Protein AF-A0A4Y7T2D8-F1 (afdb_monomer_lite)

Foldseek 3Di:
DDDPPPDDPVVLLDLVLLLVLLQLLVVLLVLLCVLCVVVLVVDDVVVSVVVVVVNVVSCCLSVLVLLNCVNPVDDLVVNLVVLVVLLCVLVVLLCVLCCPVVVVPDVPVCVVCVSSVSNSVSSVSNSVSSVSSSVSSVVVQVVCVVPDDPPPGDQSDDDDPPDDSVVRSVCSNVNDVVVVPPPD

Organism: Coprinellus micaceus (NCBI:txid71717)

Structure (mmCIF, N/CA/C/O backbone):
data_AF-A0A4Y7T2D8-F1
#
_entry.id   AF-A0A4Y7T2D8-F1
#
loop_
_atom_site.group_PDB
_atom_site.id
_atom_site.type_symbol
_atom_site.label_atom_id
_atom_site.label_alt_id
_atom_site.label_comp_id
_atom_site.label_asym_id
_atom_site.label_entity_id
_atom_site.label_seq_id
_atom_site.pdbx_PDB_ins_code
_atom_site.Cartn_x
_atom_site.Cartn_y
_atom_site.Cartn_z
_atom_site.occupancy
_atom_site.B_iso_or_equiv
_atom_site.auth_seq_id
_atom_site.auth_comp_id
_atom_site.auth_asym_id
_atom_site.auth_atom_id
_atom_site.pdbx_PDB_model_num
ATOM 1 N N . MET A 1 1 ? 7.809 6.195 41.859 1.00 41.75 1 MET A N 1
ATOM 2 C CA . MET A 1 1 ? 8.277 6.596 40.514 1.00 41.75 1 MET A CA 1
ATOM 3 C C . MET A 1 1 ? 7.072 6.668 39.592 1.00 41.75 1 MET A C 1
ATOM 5 O O . MET A 1 1 ? 6.531 5.630 39.238 1.00 41.75 1 MET A O 1
ATOM 9 N N . GLY A 1 2 ? 6.582 7.873 39.296 1.00 47.44 2 GLY A N 1
ATOM 10 C CA . GLY A 1 2 ? 5.481 8.057 38.351 1.00 47.44 2 GLY A CA 1
ATOM 11 C C . GLY A 1 2 ? 6.023 7.972 36.932 1.00 47.44 2 GLY A C 1
ATOM 12 O O . GLY A 1 2 ? 6.751 8.862 36.505 1.00 47.44 2 GLY A O 1
ATOM 13 N N . THR A 1 3 ? 5.710 6.901 36.209 1.00 54.72 3 THR A N 1
ATOM 14 C CA . THR A 1 3 ? 5.972 6.840 34.771 1.00 54.72 3 THR A CA 1
ATOM 15 C C . THR A 1 3 ? 5.055 7.853 34.101 1.00 54.72 3 THR A C 1
ATOM 17 O O . THR A 1 3 ? 3.8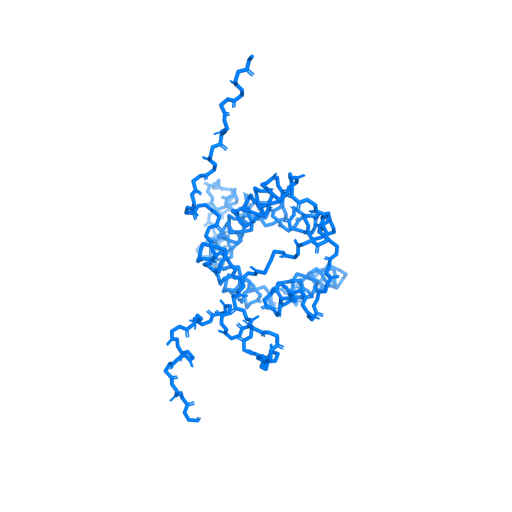31 7.697 34.118 1.00 54.72 3 THR A O 1
ATOM 20 N N . THR A 1 4 ? 5.628 8.914 33.544 1.00 49.47 4 THR A N 1
ATOM 21 C CA . THR A 1 4 ? 4.917 9.829 32.657 1.00 49.47 4 THR A CA 1
ATOM 22 C C . THR A 1 4 ? 4.336 9.004 31.514 1.00 49.47 4 THR A C 1
ATOM 24 O O . THR A 1 4 ? 5.053 8.445 30.688 1.00 49.47 4 THR A O 1
ATOM 27 N N . SER A 1 5 ? 3.013 8.851 31.506 1.00 62.84 5 SER A N 1
ATOM 28 C CA . SER A 1 5 ? 2.308 8.182 30.419 1.00 62.84 5 SER A CA 1
ATOM 29 C C . SER A 1 5 ? 2.538 9.011 29.157 1.00 62.84 5 SER A C 1
ATOM 31 O O . SER A 1 5 ? 1.943 10.078 28.995 1.00 62.84 5 SER A O 1
ATOM 33 N N . HIS A 1 6 ? 3.457 8.563 28.297 1.00 63.16 6 HIS A N 1
ATOM 34 C CA . HIS A 1 6 ? 3.658 9.131 26.970 1.00 63.16 6 HIS A CA 1
ATOM 35 C C . HIS A 1 6 ? 2.341 8.998 26.201 1.00 63.16 6 HIS A C 1
ATOM 37 O O . HIS A 1 6 ? 2.008 7.939 25.670 1.00 63.16 6 HIS A O 1
ATOM 43 N N . ARG A 1 7 ? 1.552 10.075 26.179 1.00 78.25 7 ARG A N 1
ATOM 44 C CA . ARG A 1 7 ? 0.310 10.126 25.410 1.00 78.25 7 ARG A CA 1
ATOM 45 C C . ARG A 1 7 ? 0.669 10.322 23.944 1.00 78.25 7 ARG A C 1
ATOM 47 O O . ARG A 1 7 ? 1.092 11.405 23.547 1.00 78.25 7 ARG A O 1
ATOM 54 N N . ILE A 1 8 ? 0.490 9.273 23.146 1.00 77.62 8 ILE A N 1
ATOM 55 C CA . ILE A 1 8 ? 0.525 9.379 21.685 1.00 77.62 8 ILE A CA 1
ATOM 56 C C . ILE A 1 8 ? -0.549 10.403 21.274 1.00 77.62 8 ILE A C 1
ATOM 58 O O . ILE A 1 8 ? -1.687 10.299 21.745 1.00 77.62 8 ILE A O 1
ATOM 62 N N . PRO A 1 9 ? -0.235 11.389 20.415 1.00 81.81 9 PRO A N 1
ATOM 63 C CA . PRO A 1 9 ? -1.225 12.359 19.974 1.00 81.81 9 PRO A CA 1
ATOM 64 C C . PRO A 1 9 ? -2.418 11.668 19.303 1.00 81.81 9 PRO A C 1
ATOM 66 O O . PRO A 1 9 ? -2.254 10.816 18.428 1.00 81.81 9 PRO A O 1
ATOM 69 N N . SER A 1 10 ? -3.638 12.059 19.673 1.00 79.38 10 SER A N 1
ATOM 70 C CA . SER A 1 10 ? -4.872 11.421 19.190 1.00 79.38 10 SER A CA 1
ATOM 71 C C . SER A 1 10 ? -5.047 11.496 17.668 1.00 79.38 10 SER A C 1
ATOM 73 O O . SER A 1 10 ? -5.674 10.615 17.079 1.00 79.38 10 SER A O 1
ATOM 75 N N . PHE A 1 11 ? -4.457 12.502 17.010 1.00 80.44 11 PHE A N 1
ATOM 76 C CA . PHE A 1 11 ? -4.492 12.627 15.551 1.00 80.44 11 PHE A CA 1
ATOM 77 C C . PHE A 1 11 ? -3.705 11.513 14.841 1.00 80.44 11 PHE A C 1
ATOM 79 O O . PHE A 1 11 ? -4.129 11.062 13.776 1.00 80.44 11 PHE A O 1
ATOM 86 N N . VAL A 1 12 ? -2.609 11.026 15.440 1.00 80.00 12 VAL A N 1
ATOM 87 C CA . VAL A 1 12 ? -1.772 9.941 14.893 1.00 80.00 12 VAL A CA 1
ATOM 88 C C . VAL A 1 12 ? -2.566 8.636 14.878 1.00 80.00 12 VAL A C 1
ATOM 90 O O . VAL A 1 12 ? -2.550 7.892 13.907 1.00 80.00 12 VAL A O 1
ATOM 93 N N . LEU A 1 13 ? -3.365 8.391 15.914 1.00 77.75 13 LEU A N 1
ATOM 94 C CA . LEU A 1 13 ? -4.229 7.212 15.996 1.00 77.75 13 LEU A CA 1
ATOM 95 C C . LEU A 1 13 ? -5.577 7.392 15.277 1.00 77.75 13 LEU A C 1
ATOM 97 O O . LEU A 1 13 ? -6.448 6.526 15.382 1.00 77.75 13 LEU A O 1
ATOM 101 N N . SER A 1 14 ? -5.775 8.494 14.547 1.00 81.50 14 SER A N 1
ATOM 102 C CA . SER A 1 14 ? -7.055 8.773 13.902 1.00 81.50 14 SER A CA 1
ATOM 103 C C . SER A 1 14 ? -7.327 7.828 12.726 1.00 81.50 14 SER A C 1
ATOM 105 O O . SER A 1 14 ? -6.478 7.584 11.867 1.00 81.50 14 SER A O 1
ATOM 107 N N . ALA A 1 15 ? -8.568 7.341 12.635 1.00 78.31 15 ALA A N 1
ATOM 108 C CA . ALA A 1 15 ? -9.018 6.529 11.502 1.00 78.31 15 ALA A CA 1
ATOM 109 C C . ALA A 1 15 ? -8.902 7.283 10.165 1.00 78.31 15 ALA A C 1
ATOM 111 O O . ALA A 1 15 ? -8.634 6.682 9.131 1.00 78.31 15 ALA A O 1
ATOM 112 N N . ARG A 1 16 ? -9.046 8.617 10.185 1.00 83.75 16 ARG A N 1
ATOM 113 C CA . ARG A 1 16 ? -8.949 9.469 8.990 1.00 83.75 16 ARG A CA 1
ATOM 114 C C . ARG A 1 16 ? -7.574 9.395 8.336 1.00 83.75 16 ARG A C 1
ATOM 116 O O . ARG A 1 16 ? -7.506 9.290 7.117 1.00 83.75 16 ARG A O 1
ATOM 123 N N . LEU A 1 17 ? -6.504 9.424 9.132 1.00 83.50 17 LEU A N 1
ATOM 124 C CA . LEU A 1 17 ? -5.142 9.349 8.610 1.00 83.50 17 LEU A CA 1
ATOM 125 C C . LEU A 1 17 ? -4.859 7.972 7.997 1.00 83.50 17 LEU A C 1
ATOM 127 O O . LEU A 1 17 ? -4.350 7.894 6.885 1.00 83.50 17 LEU A O 1
ATOM 131 N N . ARG A 1 18 ? -5.278 6.888 8.663 1.00 84.50 18 ARG A N 1
ATOM 132 C CA . ARG A 1 18 ? -5.146 5.522 8.122 1.00 84.50 18 ARG A CA 1
ATOM 133 C C . ARG A 1 18 ? -5.907 5.343 6.810 1.00 84.50 18 ARG A C 1
ATOM 135 O O . ARG A 1 18 ? -5.380 4.748 5.877 1.00 84.50 18 ARG A O 1
ATOM 142 N N . LEU A 1 19 ? -7.122 5.886 6.731 1.00 83.19 19 LEU A N 1
ATOM 143 C CA . LEU A 1 19 ? -7.933 5.880 5.514 1.00 83.19 19 LEU A CA 1
ATOM 144 C C . LEU A 1 19 ? -7.287 6.685 4.384 1.00 83.19 19 LEU A C 1
ATOM 146 O O . LEU A 1 19 ? -7.312 6.244 3.240 1.00 83.19 19 LEU A O 1
ATOM 150 N N . LEU A 1 20 ? -6.694 7.840 4.693 1.00 87.56 20 LEU A N 1
ATOM 151 C CA . LEU A 1 20 ? -5.946 8.625 3.714 1.00 87.56 20 LEU A CA 1
ATOM 152 C C . LEU A 1 20 ? -4.756 7.829 3.164 1.00 87.56 20 LEU A C 1
ATOM 154 O O . LEU A 1 20 ? -4.630 7.718 1.949 1.00 87.56 20 LEU A O 1
ATOM 158 N N . CYS A 1 21 ? -3.938 7.227 4.035 1.00 88.38 21 CYS A N 1
ATOM 159 C CA . CYS A 1 21 ? -2.819 6.379 3.615 1.00 88.38 21 CYS A CA 1
ATOM 160 C C . CYS A 1 21 ? -3.293 5.217 2.739 1.00 88.38 21 CYS A C 1
ATOM 162 O O . CYS A 1 21 ? -2.727 4.992 1.678 1.00 88.38 21 CYS A O 1
ATOM 164 N N . LEU A 1 22 ? -4.361 4.522 3.136 1.00 86.00 22 LEU A N 1
ATOM 165 C CA . LEU A 1 22 ? -4.921 3.416 2.360 1.00 86.00 22 LEU A CA 1
ATOM 166 C C . LEU A 1 22 ? -5.364 3.855 0.956 1.00 86.00 22 LEU A C 1
ATOM 168 O O . LEU A 1 22 ? -5.092 3.163 -0.018 1.00 86.00 22 LEU A O 1
ATOM 172 N N . ARG A 1 23 ? -6.018 5.014 0.832 1.00 87.94 23 ARG A N 1
ATOM 173 C CA . ARG A 1 23 ? -6.419 5.559 -0.476 1.00 87.94 23 ARG A CA 1
ATOM 174 C C . ARG A 1 23 ? -5.227 5.919 -1.340 1.00 87.94 23 ARG A C 1
ATOM 176 O O . ARG A 1 23 ? -5.261 5.648 -2.532 1.00 87.94 23 ARG A O 1
ATOM 183 N N . LEU A 1 24 ? -4.204 6.529 -0.744 1.00 88.62 24 LEU A N 1
ATOM 184 C CA . LEU A 1 24 ? -2.967 6.851 -1.447 1.00 88.62 24 LEU A CA 1
ATOM 185 C C . LEU A 1 24 ? -2.272 5.577 -1.929 1.00 88.62 24 LEU A C 1
ATOM 187 O O . LEU A 1 24 ? -1.866 5.540 -3.081 1.00 88.62 24 LEU A O 1
ATOM 191 N N . ILE A 1 25 ? -2.218 4.528 -1.101 1.00 8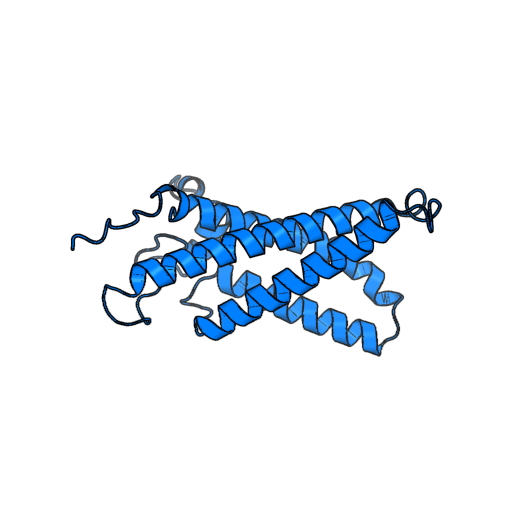9.50 25 ILE A N 1
ATOM 192 C CA . ILE A 1 25 ? -1.677 3.217 -1.485 1.00 89.50 25 ILE A CA 1
ATOM 193 C C . ILE A 1 25 ? -2.442 2.669 -2.691 1.00 89.50 25 ILE A C 1
ATOM 195 O O . ILE A 1 25 ? -1.844 2.461 -3.737 1.00 89.50 25 ILE A O 1
ATOM 199 N N . VAL A 1 26 ? -3.770 2.537 -2.595 1.00 86.00 26 VAL A N 1
ATOM 200 C CA . VAL A 1 26 ? -4.592 2.005 -3.697 1.00 86.00 26 VAL A CA 1
ATOM 201 C C . VAL A 1 26 ? -4.431 2.838 -4.973 1.00 86.00 26 VAL A C 1
ATOM 203 O O . VAL A 1 26 ? -4.258 2.284 -6.054 1.00 86.00 26 VAL A O 1
ATOM 206 N N . PHE A 1 27 ? -4.468 4.167 -4.863 1.00 87.69 27 PHE A N 1
ATOM 207 C CA . PHE A 1 27 ? -4.332 5.060 -6.012 1.00 87.69 27 PHE A CA 1
ATOM 208 C C . PHE A 1 27 ? -2.953 4.949 -6.675 1.00 87.69 27 PHE A C 1
ATOM 210 O O . PHE A 1 27 ? -2.873 4.809 -7.894 1.00 87.69 27 PHE A O 1
ATOM 217 N N . MET A 1 28 ? -1.876 4.965 -5.887 1.00 88.31 28 MET A N 1
ATOM 218 C CA . MET A 1 28 ? -0.511 4.853 -6.407 1.00 88.31 28 MET A CA 1
ATOM 219 C C . MET A 1 28 ? -0.235 3.463 -6.989 1.00 88.31 28 MET A C 1
ATOM 221 O O . MET A 1 28 ? 0.371 3.379 -8.052 1.00 88.31 28 MET A O 1
ATOM 225 N N . SER A 1 29 ? -0.750 2.389 -6.382 1.00 85.06 29 SER A N 1
ATOM 226 C CA . SER A 1 29 ? -0.639 1.032 -6.933 1.00 85.06 29 SER A CA 1
ATOM 227 C C . SER A 1 29 ? -1.348 0.874 -8.273 1.00 85.06 29 SER A C 1
ATOM 229 O O . SER A 1 29 ? -0.852 0.161 -9.138 1.00 85.06 29 SER A O 1
ATOM 231 N N . LEU A 1 30 ? -2.488 1.544 -8.482 1.00 84.69 30 LEU A N 1
ATOM 232 C CA . LEU A 1 30 ? -3.161 1.540 -9.784 1.00 84.69 30 LEU A CA 1
ATOM 233 C C . LEU A 1 30 ? -2.332 2.257 -10.856 1.00 84.69 30 LEU A C 1
ATOM 235 O O . LEU A 1 30 ? -2.250 1.768 -11.982 1.00 84.69 30 LEU A O 1
ATOM 239 N N . ILE A 1 31 ? -1.705 3.386 -10.509 1.00 85.69 31 ILE A N 1
ATOM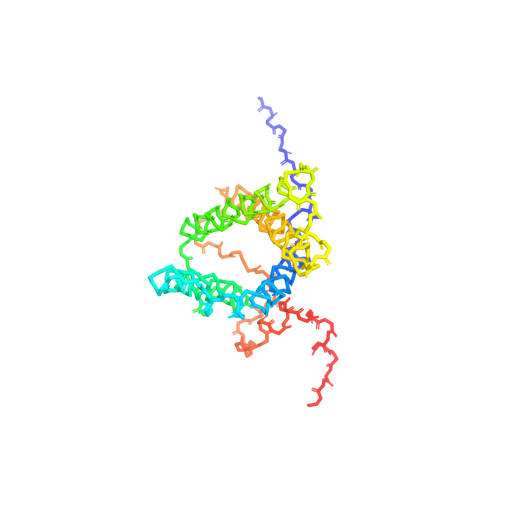 240 C CA . ILE A 1 31 ? -0.787 4.098 -11.411 1.00 85.69 31 ILE A CA 1
ATOM 241 C C . ILE A 1 31 ? 0.415 3.209 -11.743 1.00 85.69 31 ILE A C 1
ATOM 243 O O . ILE A 1 31 ? 0.727 3.018 -12.916 1.00 85.69 31 ILE A O 1
ATOM 247 N N . GLU A 1 32 ? 1.059 2.633 -10.728 1.00 84.31 32 GLU A N 1
ATOM 248 C CA . GLU A 1 32 ? 2.215 1.752 -10.896 1.00 84.31 32 GLU A CA 1
ATOM 249 C C . GLU A 1 32 ? 1.876 0.541 -11.775 1.00 84.31 32 GLU A C 1
ATOM 251 O O . GLU A 1 32 ? 2.577 0.276 -12.752 1.00 84.31 32 GLU A O 1
ATOM 256 N N . ALA A 1 33 ? 0.772 -0.156 -11.486 1.00 82.62 33 ALA A N 1
ATOM 257 C CA . ALA A 1 33 ? 0.316 -1.291 -12.282 1.00 82.62 33 ALA A CA 1
ATOM 258 C C . ALA A 1 33 ? 0.023 -0.883 -13.733 1.00 82.62 33 ALA A C 1
ATOM 260 O O . ALA A 1 33 ? 0.455 -1.567 -14.658 1.00 82.62 33 ALA A O 1
ATOM 261 N N . GLY A 1 34 ? -0.657 0.249 -13.947 1.00 84.50 34 GLY A N 1
ATOM 262 C CA . GLY A 1 34 ? -0.966 0.757 -15.284 1.00 84.50 34 GLY A CA 1
ATOM 263 C C . GLY A 1 34 ? 0.277 1.054 -16.125 1.00 84.50 34 GLY A C 1
ATOM 264 O O . GLY A 1 34 ? 0.264 0.800 -17.328 1.00 84.50 34 GLY A O 1
ATOM 265 N N . ILE A 1 35 ? 1.355 1.541 -15.502 1.00 82.31 35 ILE A N 1
ATOM 266 C CA . ILE A 1 35 ? 2.605 1.846 -16.210 1.00 82.31 35 ILE A CA 1
ATOM 267 C C . ILE A 1 35 ? 3.476 0.600 -16.399 1.00 82.31 35 ILE A C 1
ATOM 269 O O . ILE A 1 35 ? 4.126 0.480 -17.431 1.00 82.31 35 ILE A O 1
ATOM 273 N N . ARG A 1 36 ? 3.493 -0.335 -15.440 1.00 77.94 36 ARG A N 1
ATOM 274 C CA . ARG A 1 36 ? 4.346 -1.535 -15.514 1.00 77.94 36 ARG A CA 1
ATOM 275 C C . ARG A 1 36 ? 3.776 -2.652 -16.382 1.00 77.94 36 ARG A C 1
ATOM 277 O O . ARG A 1 36 ? 4.548 -3.462 -16.879 1.00 77.94 36 ARG A O 1
ATOM 284 N N . LEU A 1 37 ? 2.455 -2.727 -16.563 1.00 78.88 37 LEU A N 1
ATOM 285 C CA . LEU A 1 37 ? 1.821 -3.780 -17.369 1.00 78.88 37 LEU A CA 1
ATOM 286 C C . LEU A 1 37 ? 2.368 -3.874 -18.812 1.00 78.88 37 LEU A C 1
ATOM 288 O O . LEU A 1 37 ? 2.644 -4.995 -19.239 1.00 78.88 37 LEU A O 1
ATOM 292 N N . PRO A 1 38 ? 2.574 -2.763 -19.548 1.00 79.12 38 PRO A N 1
ATOM 293 C CA . PRO A 1 38 ? 3.209 -2.789 -20.868 1.00 79.12 38 PRO A CA 1
ATOM 294 C C . PRO A 1 38 ? 4.646 -3.334 -20.861 1.00 79.12 38 PRO A C 1
ATOM 296 O O . PRO A 1 38 ? 4.995 -4.138 -21.721 1.00 79.12 38 PRO A O 1
ATOM 299 N N . ASP A 1 39 ? 5.454 -2.964 -19.862 1.00 72.12 39 ASP A N 1
ATOM 300 C CA . ASP A 1 39 ? 6.882 -3.319 -19.789 1.00 72.12 39 ASP A CA 1
ATOM 301 C C . ASP A 1 39 ? 7.120 -4.819 -19.518 1.00 72.12 39 ASP A C 1
ATOM 303 O O . ASP A 1 39 ? 8.201 -5.350 -19.782 1.00 72.12 39 ASP A O 1
ATOM 307 N N . ILE A 1 40 ? 6.111 -5.542 -19.013 1.00 73.38 40 ILE A N 1
ATOM 308 C CA . ILE A 1 40 ? 6.196 -6.989 -18.737 1.00 73.38 40 ILE A CA 1
ATOM 309 C C . ILE A 1 40 ? 6.426 -7.801 -20.022 1.00 73.38 40 ILE A C 1
ATOM 311 O O . ILE A 1 40 ? 6.970 -8.909 -19.952 1.00 73.38 40 ILE A O 1
ATOM 315 N N . HIS A 1 41 ? 6.024 -7.278 -21.185 1.00 73.56 41 HIS A N 1
ATOM 316 C CA . HIS A 1 41 ? 6.175 -7.964 -22.471 1.00 73.56 41 HIS A CA 1
ATOM 317 C C . HIS A 1 41 ? 7.611 -7.963 -23.010 1.00 73.56 41 HIS A C 1
ATOM 319 O O . HIS A 1 41 ? 7.959 -8.880 -23.752 1.00 73.56 41 HIS A O 1
ATOM 325 N N . ASP A 1 42 ? 8.456 -7.023 -22.581 1.00 76.00 42 ASP A N 1
ATOM 326 C CA . ASP A 1 42 ? 9.836 -6.894 -23.074 1.00 76.00 42 ASP A CA 1
ATOM 327 C C . ASP A 1 42 ? 10.875 -7.607 -22.185 1.00 76.00 42 ASP A C 1
ATOM 329 O O . ASP A 1 42 ? 12.049 -7.728 -22.545 1.00 76.00 42 ASP A O 1
ATOM 333 N N . ALA A 1 43 ? 10.469 -8.092 -21.009 1.00 76.69 43 ALA A N 1
ATOM 334 C CA . ALA A 1 43 ? 11.356 -8.774 -20.073 1.00 76.69 43 ALA A CA 1
ATOM 335 C C . ALA A 1 43 ? 11.520 -10.278 -20.397 1.00 76.69 43 ALA A C 1
ATOM 337 O O . ALA A 1 43 ? 10.632 -10.904 -20.981 1.00 76.69 43 ALA A O 1
ATOM 338 N N . PRO A 1 44 ? 12.638 -10.912 -19.981 1.00 86.62 44 PRO A N 1
ATOM 339 C CA . PRO A 1 44 ? 12.784 -12.363 -20.064 1.00 86.62 44 PRO A CA 1
ATOM 340 C C . PRO A 1 44 ? 11.602 -13.072 -19.391 1.00 86.62 44 PRO A C 1
ATOM 342 O O . PRO A 1 44 ? 11.251 -12.734 -18.262 1.00 86.62 44 PRO A O 1
ATOM 345 N N . HIS A 1 45 ? 11.039 -14.101 -20.036 1.00 83.31 45 HIS A N 1
ATOM 346 C CA . HIS A 1 45 ? 9.804 -14.774 -19.595 1.00 83.31 45 HIS A CA 1
ATOM 347 C C . HIS A 1 45 ? 9.748 -15.097 -18.093 1.00 83.31 45 HIS A C 1
ATOM 349 O O . HIS A 1 45 ? 8.721 -14.898 -17.448 1.00 83.31 45 HIS A O 1
ATOM 355 N N . TRP A 1 46 ? 10.849 -15.584 -17.517 1.00 84.94 46 TRP A N 1
ATOM 356 C CA . TRP A 1 46 ? 10.905 -15.928 -16.097 1.00 84.94 46 TRP A CA 1
ATOM 357 C C . TRP A 1 46 ? 10.846 -14.691 -15.183 1.00 84.94 46 TRP A C 1
ATOM 359 O O . TRP A 1 46 ? 10.199 -14.745 -14.139 1.00 84.94 46 TRP A O 1
ATOM 369 N N . MET A 1 47 ? 11.455 -13.566 -15.578 1.00 75.19 47 MET A N 1
ATOM 370 C CA . MET A 1 47 ? 11.372 -12.298 -14.842 1.00 75.19 47 MET A CA 1
ATOM 371 C C . MET A 1 47 ? 9.957 -11.726 -14.899 1.00 75.19 47 MET A C 1
ATOM 373 O O . MET A 1 47 ? 9.467 -11.236 -13.883 1.00 75.19 47 MET A O 1
ATOM 377 N N . SER A 1 48 ? 9.290 -11.831 -16.050 1.00 74.94 48 SER A N 1
ATOM 378 C CA . SER A 1 48 ? 7.892 -11.423 -16.226 1.00 74.94 48 SER A CA 1
ATOM 379 C C . SER A 1 48 ? 6.954 -12.222 -15.322 1.00 74.94 48 SER A C 1
ATOM 381 O O . SER A 1 48 ? 6.087 -11.639 -14.675 1.00 74.94 48 SER A O 1
ATOM 383 N N . ILE A 1 49 ? 7.160 -13.542 -15.211 1.00 81.44 49 ILE A N 1
ATOM 384 C CA . ILE A 1 49 ? 6.384 -14.405 -14.305 1.00 81.44 49 ILE A CA 1
ATOM 385 C C . ILE A 1 49 ? 6.596 -13.985 -12.848 1.00 81.44 49 ILE A C 1
ATOM 387 O O . ILE A 1 49 ? 5.623 -13.812 -12.117 1.00 81.44 49 ILE A O 1
ATOM 391 N N . VAL A 1 50 ? 7.848 -13.782 -12.424 1.00 80.56 50 VAL A N 1
ATOM 392 C CA . VAL A 1 50 ? 8.156 -13.354 -11.050 1.00 80.56 50 VAL A CA 1
ATOM 393 C C . VAL A 1 50 ? 7.528 -11.992 -10.745 1.00 80.56 50 VAL A C 1
ATOM 395 O O . VAL A 1 50 ? 6.871 -11.848 -9.714 1.00 80.56 50 VAL A O 1
ATOM 398 N N . HIS A 1 51 ? 7.658 -11.016 -11.648 1.00 74.69 51 HIS A N 1
ATOM 399 C CA . HIS A 1 51 ? 7.024 -9.704 -11.493 1.00 74.69 51 HIS A CA 1
ATOM 400 C C . HIS A 1 51 ? 5.506 -9.809 -11.393 1.00 74.69 51 HIS A C 1
ATOM 402 O O . HIS A 1 51 ? 4.914 -9.203 -10.503 1.00 74.69 51 HIS A O 1
ATOM 408 N N . LEU A 1 52 ? 4.879 -10.600 -12.263 1.00 80.50 52 LEU A N 1
ATOM 409 C CA . LEU A 1 52 ? 3.435 -10.796 -12.251 1.00 80.50 52 LEU A CA 1
ATOM 410 C C . LEU A 1 52 ? 2.967 -11.405 -10.925 1.00 80.50 52 LEU A C 1
ATOM 412 O O . LEU A 1 52 ? 1.994 -10.927 -10.350 1.00 80.50 52 LEU A O 1
ATOM 416 N N . VAL A 1 53 ? 3.669 -12.421 -10.414 1.00 85.50 53 VAL A N 1
ATOM 417 C CA . VAL A 1 53 ? 3.348 -13.048 -9.123 1.00 85.50 53 VAL A CA 1
ATOM 418 C C . VAL A 1 53 ? 3.460 -12.037 -7.983 1.00 85.50 53 VAL A C 1
ATOM 420 O O . VAL A 1 53 ? 2.548 -11.952 -7.163 1.00 85.50 53 VAL A O 1
ATOM 423 N N . ILE A 1 54 ? 4.530 -11.239 -7.948 1.00 81.94 54 ILE A N 1
ATOM 424 C CA . ILE A 1 54 ? 4.716 -10.197 -6.928 1.00 81.94 54 ILE A CA 1
ATOM 425 C C . ILE A 1 54 ? 3.591 -9.158 -7.007 1.00 81.94 54 ILE A C 1
ATOM 427 O O . ILE A 1 54 ? 2.960 -8.875 -5.991 1.00 81.94 54 ILE A O 1
ATOM 431 N N . ILE A 1 55 ? 3.283 -8.646 -8.204 1.00 79.88 55 ILE A N 1
ATOM 432 C CA . ILE A 1 55 ? 2.197 -7.677 -8.415 1.00 79.88 55 ILE A CA 1
ATOM 433 C C . ILE A 1 55 ? 0.862 -8.263 -7.950 1.00 79.88 55 ILE A C 1
ATOM 435 O O . ILE A 1 55 ? 0.117 -7.592 -7.243 1.00 79.88 55 ILE A O 1
ATOM 439 N N . MET A 1 56 ? 0.567 -9.521 -8.280 1.00 81.81 56 MET A N 1
ATOM 440 C CA . MET A 1 56 ? -0.666 -10.180 -7.845 1.00 81.81 56 MET A CA 1
ATOM 441 C C . MET A 1 56 ? -0.741 -10.308 -6.323 1.00 81.81 56 MET A C 1
ATOM 443 O O . MET A 1 56 ? -1.792 -10.029 -5.749 1.00 81.81 56 MET A O 1
ATOM 447 N N . VAL A 1 57 ? 0.356 -10.675 -5.653 1.00 85.25 57 VAL A N 1
ATOM 448 C CA . VAL A 1 57 ? 0.407 -10.741 -4.183 1.00 85.25 57 VAL A CA 1
ATOM 449 C C . VAL A 1 57 ? 0.157 -9.365 -3.564 1.00 85.25 57 VAL A C 1
ATOM 451 O O . VAL A 1 57 ? -0.673 -9.261 -2.661 1.00 85.25 57 VAL A O 1
ATOM 454 N N . ILE A 1 58 ? 0.802 -8.316 -4.079 1.00 83.94 58 ILE A N 1
ATOM 455 C CA . ILE A 1 58 ? 0.634 -6.933 -3.606 1.00 83.94 58 ILE A CA 1
ATOM 456 C C . ILE A 1 58 ? -0.808 -6.461 -3.822 1.00 83.94 58 ILE A C 1
ATOM 458 O O . ILE A 1 58 ? -1.449 -5.969 -2.894 1.00 83.94 58 ILE A O 1
ATOM 462 N N . VAL A 1 59 ? -1.369 -6.673 -5.016 1.00 82.38 59 VAL A N 1
ATOM 463 C CA . VAL A 1 59 ? -2.754 -6.298 -5.336 1.00 82.38 59 VAL A 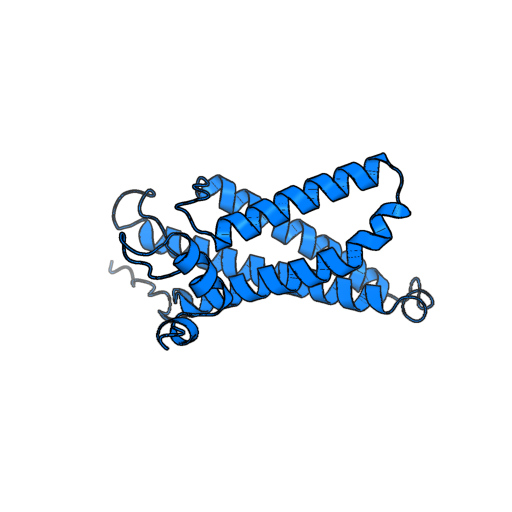CA 1
ATOM 464 C C . VAL A 1 59 ? -3.728 -7.028 -4.422 1.00 82.38 59 VAL A C 1
ATOM 466 O O . VAL A 1 59 ? -4.620 -6.390 -3.861 1.00 82.38 59 VAL A O 1
ATOM 469 N N . VAL A 1 60 ? -3.558 -8.338 -4.220 1.00 85.56 60 VAL A N 1
ATOM 470 C CA . VAL A 1 60 ? -4.390 -9.122 -3.296 1.00 85.56 60 VAL A CA 1
ATOM 471 C C . VAL A 1 60 ? -4.252 -8.596 -1.870 1.00 85.56 60 VAL A C 1
ATOM 473 O O . VAL A 1 60 ? -5.262 -8.464 -1.179 1.00 85.56 60 VAL A O 1
ATOM 476 N N . HIS A 1 61 ? -3.045 -8.243 -1.435 1.00 85.62 61 HIS A N 1
ATOM 477 C CA . HIS A 1 61 ? -2.804 -7.698 -0.105 1.00 85.62 61 HIS A CA 1
ATOM 478 C C . HIS A 1 61 ? -3.467 -6.332 0.094 1.00 85.62 61 HIS A C 1
ATOM 480 O O . HIS A 1 61 ? -4.235 -6.166 1.043 1.00 85.62 61 HIS A O 1
ATOM 486 N N . HIS A 1 62 ? -3.261 -5.375 -0.813 1.00 83.12 62 HIS A N 1
ATOM 487 C CA . HIS A 1 62 ? -3.869 -4.038 -0.740 1.00 83.12 62 HIS A CA 1
ATOM 488 C C . HIS A 1 62 ? -5.389 -4.106 -0.808 1.00 83.12 62 HIS A C 1
ATOM 490 O O . HIS A 1 62 ? -6.090 -3.447 -0.037 1.00 83.12 62 HIS A O 1
ATOM 496 N N . THR A 1 63 ? -5.897 -4.963 -1.689 1.00 80.12 63 THR A N 1
ATOM 497 C CA . THR A 1 63 ? -7.326 -5.230 -1.843 1.00 80.12 63 THR A CA 1
ATOM 498 C C . THR A 1 63 ? -7.892 -5.871 -0.575 1.00 80.12 63 THR A C 1
ATOM 500 O O . THR A 1 63 ? -8.912 -5.420 -0.056 1.00 80.12 63 THR A O 1
ATOM 503 N N . GLY A 1 64 ? -7.197 -6.859 -0.007 1.00 81.50 64 GLY A N 1
ATOM 504 C CA . GLY A 1 64 ? -7.548 -7.505 1.256 1.00 81.50 64 GLY A CA 1
ATOM 505 C C . GLY A 1 64 ? -7.579 -6.529 2.434 1.00 81.50 64 GLY A C 1
ATOM 506 O O . GLY A 1 64 ? -8.539 -6.530 3.206 1.00 81.50 64 GLY A O 1
ATOM 507 N N . ILE A 1 65 ? -6.592 -5.632 2.530 1.00 77.12 65 ILE A N 1
ATOM 508 C CA . ILE A 1 65 ? -6.580 -4.549 3.523 1.00 77.12 65 ILE A CA 1
ATOM 509 C C . ILE A 1 65 ? -7.784 -3.616 3.313 1.00 77.12 65 ILE A C 1
ATOM 511 O O . ILE A 1 65 ? -8.443 -3.242 4.287 1.00 77.12 65 ILE A O 1
ATOM 515 N N . ALA A 1 66 ? -8.106 -3.260 2.065 1.00 73.56 66 ALA A N 1
ATOM 516 C CA . ALA A 1 66 ? -9.216 -2.361 1.745 1.00 73.56 66 ALA A CA 1
ATOM 517 C C . ALA A 1 66 ? -10.597 -2.966 2.045 1.00 73.56 66 ALA A C 1
ATOM 519 O O . ALA A 1 66 ? -11.479 -2.277 2.564 1.00 73.56 66 ALA A O 1
ATOM 520 N N . PHE A 1 67 ? -10.780 -4.257 1.770 1.00 77.00 67 PHE A N 1
ATOM 521 C CA . PHE A 1 67 ? -11.981 -5.015 2.131 1.00 77.00 67 PHE A CA 1
ATOM 522 C C . PHE A 1 67 ? -12.098 -5.276 3.636 1.00 77.00 67 PHE A C 1
ATOM 524 O O . PHE A 1 67 ? -13.190 -5.548 4.146 1.00 77.00 67 PHE A O 1
ATOM 531 N N . GLY A 1 68 ? -10.987 -5.132 4.350 1.00 69.25 68 GLY A N 1
ATOM 532 C CA . GLY A 1 68 ? -10.924 -5.207 5.791 1.00 69.25 68 GLY A CA 1
ATOM 533 C C . GLY A 1 68 ? -10.816 -6.632 6.333 1.00 69.25 68 GLY A C 1
ATOM 534 O O . GLY A 1 68 ? -10.941 -7.633 5.620 1.00 69.25 68 GLY A O 1
ATOM 535 N N . PRO A 1 69 ? -10.649 -6.744 7.658 1.00 65.88 69 PRO A N 1
ATOM 536 C CA . PRO A 1 69 ? -10.290 -7.993 8.329 1.00 65.88 69 PRO A CA 1
ATOM 537 C C . PRO A 1 69 ? -11.396 -9.059 8.325 1.00 65.88 69 PRO A C 1
ATOM 539 O O . PRO A 1 69 ? -11.173 -10.167 8.811 1.00 65.88 69 PRO A O 1
ATOM 542 N N . ARG A 1 70 ? -12.606 -8.744 7.838 1.00 69.62 70 ARG A N 1
ATOM 543 C CA . ARG A 1 70 ? -13.683 -9.734 7.675 1.00 69.62 70 ARG A CA 1
ATOM 544 C C . ARG A 1 70 ? -13.462 -10.638 6.471 1.00 69.62 70 ARG A C 1
ATOM 546 O O . ARG A 1 70 ? -13.772 -11.818 6.560 1.00 69.62 70 ARG A O 1
ATOM 553 N N . LEU A 1 71 ? -12.962 -10.075 5.373 1.00 70.25 71 LEU A N 1
ATOM 554 C CA . LEU A 1 71 ? -12.733 -10.805 4.128 1.00 70.25 71 LEU A CA 1
ATOM 555 C C . LEU A 1 71 ? -11.305 -11.343 4.051 1.00 70.25 71 LEU A C 1
ATOM 557 O O . LEU A 1 71 ? -11.098 -12.420 3.502 1.00 70.25 71 LEU A O 1
ATOM 561 N N . PHE A 1 72 ? -10.343 -10.640 4.653 1.00 71.31 72 PHE A N 1
ATOM 562 C CA . PHE A 1 72 ? -8.943 -11.053 4.642 1.00 71.31 72 PHE A CA 1
ATOM 563 C C . PHE A 1 72 ? -8.331 -11.020 6.053 1.00 71.31 72 PHE A C 1
ATOM 565 O O . PHE A 1 72 ? -7.658 -10.058 6.431 1.00 71.31 72 PHE A O 1
ATOM 572 N N . PRO A 1 73 ? -8.600 -12.042 6.890 1.00 71.50 73 PRO A N 1
ATOM 573 C CA . PRO A 1 73 ? -8.088 -12.107 8.254 1.00 71.50 73 PRO A CA 1
ATOM 574 C C . PRO A 1 73 ? -6.617 -12.551 8.268 1.00 71.50 73 PRO A C 1
ATOM 576 O O . PRO A 1 73 ? -6.299 -13.687 8.617 1.00 71.50 73 PRO A O 1
ATOM 579 N N . LEU A 1 74 ? -5.703 -11.654 7.902 1.00 78.38 74 LEU A N 1
ATOM 580 C CA . LEU A 1 74 ? -4.271 -11.889 8.080 1.00 78.38 74 LEU A CA 1
ATOM 581 C C . LEU A 1 74 ? -3.877 -11.801 9.560 1.00 78.38 74 LEU A C 1
ATOM 583 O O . LEU A 1 74 ? -4.348 -10.939 10.309 1.00 78.38 74 LEU A O 1
ATOM 587 N N . LEU A 1 75 ? -2.962 -12.679 9.980 1.00 82.88 75 LEU A N 1
ATOM 588 C CA . LEU A 1 75 ? -2.286 -12.534 11.267 1.00 82.88 75 LEU A CA 1
ATOM 589 C C . LEU A 1 75 ? -1.513 -11.213 11.277 1.00 82.88 75 LEU A C 1
ATOM 591 O O . LEU A 1 75 ? -0.799 -10.905 10.328 1.00 82.88 75 LEU A O 1
ATOM 595 N N . VAL A 1 76 ? -1.612 -10.466 12.380 1.00 81.25 76 VAL A N 1
ATOM 596 C CA . VAL A 1 76 ? -0.998 -9.133 12.529 1.00 81.25 76 VAL A CA 1
ATOM 597 C C . VAL A 1 76 ? 0.493 -9.136 12.169 1.00 81.25 76 VAL A C 1
ATOM 599 O O . VAL A 1 76 ? 0.953 -8.225 11.494 1.00 81.25 76 VAL A O 1
ATOM 602 N N . TRP A 1 77 ? 1.237 -10.170 12.567 1.00 82.56 77 TRP A N 1
ATOM 603 C CA . TRP A 1 77 ? 2.665 -10.294 12.258 1.00 82.56 77 TRP A CA 1
ATOM 604 C C . TRP A 1 77 ? 2.952 -10.574 10.783 1.00 82.56 77 TRP A C 1
ATOM 606 O O . TRP A 1 77 ? 3.922 -10.046 10.252 1.00 82.56 77 TRP A O 1
ATOM 616 N N . ALA A 1 78 ? 2.112 -11.380 10.127 1.00 85.88 78 ALA A N 1
ATOM 617 C CA . ALA A 1 78 ? 2.258 -11.673 8.704 1.00 85.88 78 ALA A CA 1
ATOM 618 C C . ALA A 1 78 ? 1.989 -10.417 7.867 1.00 85.88 78 ALA A C 1
ATOM 620 O O . ALA A 1 78 ? 2.755 -10.106 6.965 1.00 85.88 78 ALA A O 1
ATOM 621 N N . ASP A 1 79 ? 0.951 -9.663 8.227 1.00 85.81 79 ASP A N 1
ATOM 622 C CA . ASP A 1 79 ? 0.640 -8.378 7.608 1.00 85.81 79 ASP A CA 1
ATOM 623 C C . ASP A 1 79 ? 1.765 -7.348 7.824 1.00 85.81 79 ASP A C 1
ATOM 625 O O . ASP A 1 79 ? 2.220 -6.746 6.858 1.00 85.81 79 ASP A O 1
ATOM 629 N N . ILE A 1 80 ? 2.294 -7.209 9.049 1.00 89.00 80 ILE A N 1
ATOM 630 C CA . ILE A 1 80 ? 3.447 -6.330 9.315 1.00 89.00 80 ILE A CA 1
ATOM 631 C C . ILE A 1 80 ? 4.653 -6.745 8.471 1.00 89.00 80 ILE A C 1
ATOM 633 O O . ILE A 1 80 ? 5.288 -5.889 7.861 1.00 89.00 80 ILE A O 1
ATOM 637 N N . GLY A 1 81 ? 4.971 -8.042 8.427 1.00 89.81 81 GLY A N 1
ATOM 638 C CA . GLY A 1 81 ? 6.080 -8.560 7.627 1.00 89.81 81 GLY A CA 1
ATOM 639 C C . GLY A 1 81 ? 5.909 -8.255 6.139 1.00 89.81 81 GLY A C 1
ATOM 640 O O . GLY A 1 81 ? 6.860 -7.817 5.493 1.00 89.81 81 GLY A O 1
ATOM 641 N N . LEU A 1 82 ? 4.691 -8.408 5.617 1.00 89.56 82 LEU A N 1
ATOM 642 C CA . LEU A 1 82 ? 4.368 -8.103 4.227 1.00 89.56 82 LEU A CA 1
ATOM 643 C C . LEU A 1 82 ? 4.460 -6.598 3.940 1.00 89.56 82 LEU A C 1
ATOM 645 O O . LEU A 1 82 ? 5.102 -6.208 2.972 1.00 89.56 82 LEU A O 1
ATOM 649 N N . MET A 1 83 ? 3.935 -5.746 4.826 1.00 90.62 83 MET A N 1
ATOM 650 C CA . MET A 1 83 ? 4.078 -4.289 4.718 1.00 90.62 83 MET A CA 1
ATOM 651 C C . MET A 1 83 ? 5.544 -3.841 4.757 1.00 90.62 83 MET A C 1
ATOM 653 O O . MET A 1 83 ? 5.917 -2.928 4.022 1.00 90.62 83 MET A O 1
ATOM 657 N N . VAL A 1 84 ? 6.386 -4.460 5.594 1.00 91.81 84 VAL A N 1
ATOM 658 C CA . VAL A 1 84 ? 7.832 -4.181 5.632 1.00 91.81 84 VAL A CA 1
ATOM 659 C C . VAL A 1 84 ? 8.482 -4.576 4.310 1.00 91.81 84 VAL A C 1
ATOM 661 O O . VAL A 1 84 ? 9.184 -3.757 3.724 1.00 91.81 84 VAL A O 1
ATOM 664 N N . ALA A 1 85 ? 8.216 -5.790 3.818 1.00 89.94 85 ALA A N 1
ATOM 665 C CA . ALA A 1 85 ? 8.770 -6.272 2.556 1.00 89.94 85 ALA A CA 1
ATOM 666 C C . ALA A 1 85 ? 8.367 -5.375 1.372 1.00 89.94 85 ALA A C 1
ATOM 668 O O . ALA A 1 85 ? 9.229 -4.977 0.589 1.00 89.94 85 ALA A O 1
ATOM 669 N N . GLU A 1 86 ? 7.090 -4.993 1.283 1.00 89.94 86 GLU A N 1
ATOM 670 C CA . GLU A 1 86 ? 6.589 -4.060 0.269 1.00 89.94 86 GLU A CA 1
ATOM 671 C C . GLU A 1 86 ? 7.260 -2.690 0.393 1.00 89.94 86 GLU A C 1
ATOM 673 O O . GLU A 1 86 ? 7.809 -2.180 -0.581 1.00 89.94 86 GLU A O 1
ATOM 678 N N . THR A 1 87 ? 7.293 -2.113 1.599 1.00 90.88 87 THR A N 1
ATOM 679 C CA . THR A 1 87 ? 7.916 -0.800 1.836 1.00 90.88 87 THR A CA 1
ATOM 680 C C . THR A 1 87 ? 9.382 -0.804 1.413 1.00 90.88 87 THR A C 1
ATOM 682 O O . THR A 1 87 ? 9.820 0.109 0.716 1.00 90.88 87 THR A O 1
ATOM 685 N N . SER A 1 88 ? 10.144 -1.832 1.799 1.00 88.75 88 SER A N 1
ATOM 686 C CA . SER A 1 88 ? 11.548 -1.980 1.410 1.00 88.75 88 SER A CA 1
ATOM 687 C C . SER A 1 88 ? 11.714 -2.166 -0.098 1.00 88.75 88 SER A C 1
ATOM 689 O O . SER A 1 88 ? 12.621 -1.568 -0.676 1.00 88.75 88 SER A O 1
ATOM 691 N N . GLY A 1 89 ? 10.835 -2.941 -0.739 1.00 86.62 89 GLY A N 1
ATOM 692 C CA . GLY A 1 89 ? 10.827 -3.134 -2.188 1.00 86.62 89 GLY A CA 1
ATOM 693 C C . GLY A 1 89 ? 10.608 -1.823 -2.942 1.00 86.62 89 GLY A C 1
ATOM 694 O O . GLY A 1 89 ? 11.455 -1.429 -3.744 1.00 86.62 89 GLY A O 1
ATOM 695 N N . HIS A 1 90 ? 9.531 -1.098 -2.632 1.00 86.69 90 HIS A N 1
ATOM 696 C CA . HIS A 1 90 ? 9.222 0.175 -3.290 1.00 86.69 90 HIS A CA 1
ATOM 697 C C . HIS A 1 90 ? 10.233 1.274 -2.951 1.00 86.69 90 HIS A C 1
ATOM 699 O O . HIS A 1 90 ? 10.605 2.047 -3.830 1.00 86.69 90 HIS A O 1
ATOM 705 N N . ALA A 1 91 ? 10.757 1.321 -1.720 1.00 84.44 91 ALA A N 1
ATOM 706 C CA . ALA A 1 91 ? 11.825 2.256 -1.367 1.00 84.44 91 ALA A CA 1
ATOM 707 C C . ALA A 1 91 ? 13.115 1.960 -2.147 1.00 84.44 91 ALA A C 1
ATOM 709 O O . ALA A 1 91 ? 13.729 2.880 -2.682 1.00 84.44 91 ALA A O 1
ATOM 710 N N . GLY A 1 92 ? 13.511 0.688 -2.254 1.00 82.31 92 GLY A N 1
ATOM 711 C CA . GLY A 1 92 ? 14.682 0.274 -3.026 1.00 82.31 92 GLY A CA 1
ATOM 712 C C . GLY A 1 92 ? 14.535 0.586 -4.516 1.00 82.31 92 GLY A C 1
ATOM 713 O O . GLY A 1 92 ? 15.446 1.159 -5.117 1.00 82.31 92 GLY A O 1
ATOM 714 N N . LEU A 1 93 ? 13.369 0.285 -5.096 1.00 80.00 93 LEU A N 1
ATOM 715 C CA . LEU A 1 93 ? 13.053 0.612 -6.488 1.00 80.00 93 LEU A CA 1
ATOM 716 C C . LEU A 1 93 ? 13.058 2.123 -6.720 1.00 80.00 93 LEU A C 1
ATOM 718 O O . LEU A 1 93 ? 13.741 2.580 -7.635 1.00 80.00 93 LEU A O 1
ATOM 722 N N . SER A 1 94 ? 12.413 2.897 -5.845 1.00 79.31 94 SER A N 1
ATOM 723 C CA . SER A 1 94 ? 12.399 4.359 -5.915 1.00 79.31 94 SER A CA 1
ATOM 724 C C . SER A 1 94 ? 13.815 4.932 -5.817 1.00 79.31 94 SER A C 1
ATOM 726 O O . SER A 1 94 ? 14.210 5.690 -6.695 1.00 79.31 94 SER A O 1
ATOM 728 N N . ILE A 1 95 ? 14.636 4.514 -4.845 1.00 78.56 95 ILE A N 1
ATOM 729 C CA . ILE A 1 95 ? 16.034 4.968 -4.721 1.00 78.56 95 ILE A CA 1
ATOM 730 C C . ILE A 1 95 ? 16.848 4.586 -5.958 1.00 78.56 95 ILE A C 1
ATOM 732 O O . ILE A 1 95 ? 17.638 5.395 -6.435 1.00 78.56 95 ILE A O 1
ATOM 736 N N . SER A 1 96 ? 16.662 3.385 -6.509 1.00 73.94 96 SER A N 1
ATOM 737 C CA . SER A 1 96 ? 17.375 2.964 -7.718 1.00 73.94 96 SER A CA 1
ATOM 738 C C . SER A 1 96 ? 16.957 3.772 -8.954 1.00 73.94 96 SER A C 1
ATOM 740 O O . SER A 1 96 ? 17.810 4.156 -9.755 1.00 73.94 96 SER A O 1
ATOM 742 N N . ALA A 1 97 ? 15.665 4.087 -9.088 1.00 66.75 97 ALA A N 1
ATOM 743 C CA . ALA A 1 97 ? 15.119 4.875 -10.183 1.00 66.75 97 ALA A CA 1
ATOM 744 C C . ALA A 1 97 ? 15.516 6.350 -10.051 1.00 66.75 97 ALA A C 1
ATOM 746 O O . ALA A 1 97 ? 16.074 6.910 -10.987 1.00 66.75 97 ALA A O 1
ATOM 747 N N . TYR A 1 98 ? 15.338 6.959 -8.875 1.00 64.12 98 TYR A N 1
ATOM 748 C CA . TYR A 1 98 ? 15.817 8.310 -8.578 1.00 64.12 98 TYR A CA 1
ATOM 749 C C . TYR A 1 98 ? 17.333 8.409 -8.686 1.00 64.12 98 TYR A C 1
ATOM 751 O O . TYR A 1 98 ? 17.828 9.385 -9.229 1.00 64.12 98 TYR A O 1
ATOM 759 N N . GLY A 1 99 ? 18.077 7.400 -8.240 1.00 59.53 99 GLY A N 1
ATOM 760 C CA . GLY A 1 99 ? 19.521 7.320 -8.425 1.00 59.53 99 GLY A CA 1
ATOM 761 C C . GLY A 1 99 ? 19.896 7.377 -9.902 1.00 59.53 99 GLY A C 1
ATOM 762 O O . GLY A 1 99 ? 20.777 8.141 -10.264 1.00 59.53 99 GLY A O 1
ATOM 763 N N . ARG A 1 100 ? 19.174 6.663 -10.773 1.00 59.72 100 ARG A N 1
ATOM 764 C CA . ARG A 1 100 ? 19.359 6.724 -12.236 1.00 59.72 100 ARG A CA 1
ATOM 765 C C . ARG A 1 100 ? 18.875 8.029 -12.881 1.00 59.72 100 ARG A C 1
ATOM 767 O O . ARG A 1 100 ? 19.376 8.384 -13.941 1.00 59.72 100 ARG A O 1
ATOM 774 N N . VAL A 1 101 ? 17.896 8.709 -12.283 1.00 54.81 101 VAL A N 1
ATOM 775 C CA . VAL A 1 101 ? 17.318 9.968 -12.792 1.00 54.81 101 VAL A CA 1
ATOM 776 C C . VAL A 1 101 ? 18.119 11.198 -12.339 1.00 54.81 101 VAL A C 1
ATOM 778 O O . VAL A 1 101 ? 18.250 12.153 -13.097 1.00 54.81 101 VAL A O 1
ATOM 781 N N . VAL A 1 102 ? 18.645 11.191 -11.113 1.00 52.81 102 VAL A N 1
ATOM 782 C CA . VAL A 1 102 ? 19.346 12.318 -10.474 1.00 52.81 102 VAL A CA 1
ATOM 783 C C . VAL A 1 102 ? 20.858 12.223 -10.666 1.00 52.81 102 VAL A C 1
ATOM 785 O O . VAL A 1 102 ? 21.499 13.252 -10.876 1.00 52.81 102 VAL A O 1
ATOM 788 N N . LEU A 1 103 ? 21.450 11.021 -10.624 1.00 49.62 103 LEU A N 1
ATOM 789 C CA . LEU A 1 103 ? 22.836 10.847 -11.060 1.00 49.62 103 LEU A CA 1
ATOM 790 C C . LEU A 1 103 ? 22.822 10.757 -12.590 1.00 49.62 103 LEU A C 1
ATOM 792 O O . LEU A 1 103 ? 22.160 9.870 -13.131 1.00 49.62 103 LEU A O 1
ATOM 796 N N . PRO A 1 104 ? 23.535 11.642 -13.306 1.00 48.84 104 PRO A N 1
ATOM 797 C CA . PRO A 1 104 ? 23.485 11.747 -14.759 1.00 48.84 104 PRO A CA 1
ATOM 798 C C . PRO A 1 104 ? 24.331 10.643 -15.404 1.00 48.84 104 PRO A C 1
ATOM 800 O O . PRO A 1 104 ? 25.259 10.916 -16.157 1.00 48.84 104 PRO A O 1
ATOM 803 N N . LEU A 1 105 ? 24.047 9.382 -15.084 1.00 49.78 105 LEU A N 1
ATOM 804 C CA . LEU A 1 105 ? 24.656 8.246 -15.767 1.00 49.78 105 LEU A CA 1
ATOM 805 C C . LEU A 1 105 ? 23.949 7.950 -17.099 1.00 49.78 105 LEU A C 1
ATOM 807 O O . LEU A 1 105 ? 24.531 7.261 -17.922 1.00 49.78 105 LEU A O 1
ATOM 811 N N . ASP A 1 106 ? 22.735 8.483 -17.327 1.00 53.47 106 ASP A N 1
ATOM 812 C CA . ASP A 1 106 ? 21.941 8.205 -18.537 1.00 53.47 106 ASP A CA 1
ATOM 813 C C . ASP A 1 106 ? 20.889 9.307 -18.839 1.00 53.47 106 ASP A C 1
ATOM 815 O O . ASP A 1 106 ? 19.682 9.062 -18.921 1.00 53.47 106 ASP A O 1
ATOM 819 N N . GLY A 1 107 ? 21.327 10.562 -19.010 1.00 56.28 107 GLY A N 1
ATOM 820 C CA . GLY A 1 107 ? 20.440 11.710 -19.296 1.00 56.28 107 GLY A CA 1
ATOM 821 C C . GLY A 1 107 ? 19.528 11.545 -20.529 1.00 56.28 107 GLY A C 1
ATOM 822 O O . GLY A 1 107 ? 18.484 12.191 -20.617 1.00 56.28 107 GLY A O 1
ATOM 823 N N . GLU A 1 108 ? 19.860 10.634 -21.450 1.00 59.78 108 GLU A N 1
ATOM 824 C CA . GLU A 1 108 ? 19.031 10.318 -22.621 1.00 59.78 108 GLU A CA 1
ATOM 825 C C . GLU A 1 108 ? 17.766 9.506 -22.305 1.00 59.78 108 GLU A C 1
ATOM 827 O O . GLU A 1 108 ? 16.784 9.579 -23.047 1.00 59.78 108 GLU A O 1
ATOM 832 N N . ARG A 1 109 ? 17.739 8.727 -21.215 1.00 57.66 109 ARG A N 1
ATOM 833 C CA . ARG A 1 109 ? 16.564 7.898 -20.887 1.00 57.66 109 ARG A CA 1
ATOM 834 C C . ARG A 1 109 ? 15.394 8.721 -20.364 1.00 57.66 109 ARG A C 1
ATOM 836 O O . ARG A 1 109 ? 14.250 8.378 -20.645 1.00 57.66 109 ARG A O 1
ATOM 843 N N . PHE A 1 110 ? 15.673 9.805 -19.643 1.00 58.66 110 PHE A N 1
ATOM 844 C CA . PHE A 1 110 ? 14.635 10.671 -19.083 1.00 58.66 110 PHE A CA 1
ATOM 845 C C . PHE A 1 110 ? 13.866 11.426 -20.174 1.00 58.66 110 PHE A C 1
ATOM 847 O O . PHE A 1 110 ? 12.641 11.507 -20.116 1.00 58.66 110 PHE A O 1
ATOM 854 N N . SER A 1 111 ? 14.562 11.930 -21.200 1.00 62.72 111 SER A N 1
ATOM 855 C CA . SER A 1 111 ? 13.911 12.609 -22.329 1.00 62.72 111 SER A CA 1
ATOM 856 C C . SER A 1 111 ? 13.112 11.643 -23.206 1.00 62.72 111 SER A C 1
ATOM 858 O O . SER A 1 111 ? 12.083 12.028 -23.759 1.00 62.72 111 SER A O 1
ATOM 860 N N . ARG A 1 112 ? 13.559 10.385 -23.310 1.00 66.19 112 ARG A N 1
ATOM 861 C CA . ARG A 1 112 ? 12.917 9.359 -24.141 1.00 66.19 112 ARG A CA 1
ATOM 862 C C . ARG A 1 112 ? 11.735 8.667 -23.445 1.00 66.19 112 ARG A C 1
ATOM 864 O O . ARG A 1 112 ? 10.819 8.236 -24.137 1.00 66.19 112 ARG A O 1
ATOM 871 N N . TYR A 1 113 ? 11.719 8.603 -22.107 1.00 70.38 113 TYR A N 1
ATOM 872 C CA . TYR A 1 113 ? 10.688 7.899 -21.330 1.00 70.38 113 TYR A CA 1
ATOM 873 C C . TYR A 1 113 ? 10.274 8.669 -20.060 1.00 70.38 113 TYR A C 1
ATOM 875 O O . TYR A 1 113 ? 10.662 8.299 -18.947 1.00 70.38 113 TYR A O 1
ATOM 883 N N . PRO A 1 114 ? 9.430 9.712 -20.177 1.00 73.31 114 PRO A N 1
ATOM 884 C CA . PRO A 1 114 ? 8.920 10.453 -19.017 1.00 73.31 114 PRO A CA 1
ATOM 885 C C . PRO A 1 114 ? 8.093 9.579 -18.055 1.00 73.31 114 PRO A C 1
ATOM 887 O O . PRO A 1 114 ? 7.954 9.911 -16.877 1.00 73.31 114 PRO A O 1
ATOM 890 N N . SER A 1 115 ? 7.588 8.432 -18.524 1.00 76.38 115 SER A N 1
ATOM 891 C CA . SER A 1 115 ? 6.921 7.419 -17.698 1.00 76.38 115 SER A CA 1
ATOM 892 C C . SER A 1 115 ? 7.805 6.910 -16.555 1.00 76.38 115 SER A C 1
ATOM 894 O O . SER A 1 115 ? 7.286 6.639 -15.477 1.00 76.38 115 SER A O 1
ATOM 896 N N . VAL A 1 116 ? 9.131 6.864 -16.729 1.00 73.12 116 VAL A N 1
ATOM 897 C CA . VAL A 1 116 ? 10.077 6.434 -15.682 1.00 73.12 116 VAL A CA 1
ATOM 898 C C . VAL A 1 116 ? 10.033 7.370 -14.474 1.00 73.12 116 VAL A C 1
ATOM 900 O O . VAL A 1 116 ? 10.075 6.912 -13.333 1.00 73.12 116 VAL A O 1
ATOM 903 N N . ALA A 1 117 ? 9.892 8.678 -14.705 1.00 75.69 117 ALA A N 1
ATOM 904 C CA . ALA A 1 117 ? 9.748 9.657 -13.631 1.00 75.69 117 ALA A CA 1
ATOM 905 C C . ALA A 1 117 ? 8.433 9.455 -12.869 1.00 75.69 117 ALA A C 1
ATOM 907 O O . ALA A 1 117 ? 8.408 9.516 -11.641 1.00 75.69 117 ALA A O 1
ATOM 908 N N . LEU A 1 118 ? 7.350 9.169 -13.597 1.00 79.88 118 LEU A N 1
ATOM 909 C CA . LEU A 1 118 ? 6.040 8.912 -13.007 1.00 79.88 118 LEU A CA 1
ATOM 910 C C . LEU A 1 118 ? 6.041 7.628 -12.165 1.00 79.88 118 LEU A C 1
ATOM 912 O O . LEU A 1 118 ? 5.499 7.638 -11.063 1.00 79.88 118 LEU A O 1
ATOM 916 N N . VAL A 1 119 ? 6.705 6.565 -12.634 1.00 80.06 119 VAL A N 1
ATOM 917 C CA . VAL A 1 119 ? 6.905 5.325 -11.863 1.00 80.06 119 VAL A CA 1
ATOM 918 C C . VAL A 1 119 ? 7.724 5.595 -10.608 1.00 80.06 119 VAL A C 1
ATOM 920 O O . VAL A 1 119 ? 7.307 5.198 -9.528 1.00 80.06 119 VAL A O 1
ATOM 923 N N . ALA A 1 120 ? 8.834 6.331 -10.710 1.00 80.25 120 ALA A N 1
ATOM 924 C CA . ALA A 1 120 ? 9.671 6.647 -9.551 1.00 80.25 120 ALA A CA 1
ATOM 925 C C . ALA A 1 120 ? 8.909 7.443 -8.475 1.00 80.25 120 ALA A C 1
ATOM 927 O O . ALA A 1 120 ? 9.047 7.160 -7.279 1.00 80.25 120 ALA A O 1
ATOM 928 N N . VAL A 1 121 ? 8.082 8.409 -8.899 1.00 83.88 121 VAL A N 1
ATOM 929 C CA . VAL A 1 121 ? 7.200 9.188 -8.015 1.00 83.88 121 VAL A CA 1
ATOM 930 C C . VAL A 1 121 ? 6.116 8.301 -7.401 1.00 83.88 121 VAL A C 1
ATOM 932 O O . VAL A 1 121 ? 5.863 8.413 -6.201 1.00 83.88 121 VAL A O 1
ATOM 935 N N . ALA A 1 122 ? 5.495 7.417 -8.188 1.00 85.88 122 ALA A N 1
ATOM 936 C CA . ALA A 1 122 ? 4.483 6.484 -7.698 1.00 85.88 122 ALA A CA 1
ATOM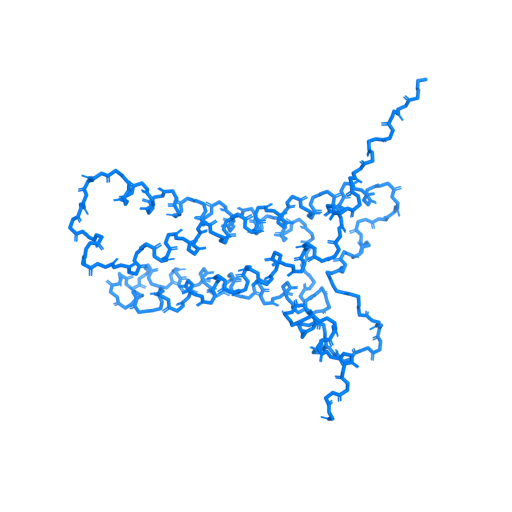 937 C C . ALA A 1 122 ? 5.078 5.511 -6.666 1.00 85.88 122 ALA A C 1
ATOM 939 O O . ALA A 1 122 ? 4.550 5.420 -5.560 1.00 85.88 122 ALA A O 1
ATOM 940 N N . ASP A 1 123 ? 6.219 4.885 -6.970 1.00 84.50 123 ASP A N 1
ATOM 941 C CA . ASP A 1 123 ? 6.957 3.998 -6.062 1.00 84.50 123 ASP A CA 1
ATOM 942 C C . ASP A 1 123 ? 7.363 4.724 -4.771 1.00 84.50 123 ASP A C 1
ATOM 944 O O . ASP A 1 123 ? 7.174 4.205 -3.670 1.00 84.50 123 ASP A O 1
ATOM 948 N N . GLY A 1 124 ? 7.874 5.955 -4.880 1.00 85.69 124 GLY A N 1
ATOM 949 C CA . GLY A 1 124 ? 8.248 6.765 -3.718 1.00 85.69 124 GLY A CA 1
ATOM 950 C C . GLY A 1 124 ? 7.042 7.142 -2.853 1.00 85.69 124 GLY A C 1
ATOM 951 O O . GLY A 1 124 ? 7.079 7.011 -1.626 1.00 85.69 124 GLY A O 1
ATOM 952 N N . GLY A 1 125 ? 5.945 7.565 -3.486 1.00 87.81 125 GLY A N 1
ATOM 953 C CA . GLY A 1 125 ? 4.686 7.877 -2.810 1.00 87.81 125 GLY A CA 1
ATOM 954 C C . GLY A 1 125 ? 4.065 6.655 -2.133 1.00 87.81 125 GLY A C 1
ATOM 955 O O . GLY A 1 125 ? 3.552 6.766 -1.012 1.00 87.81 125 GLY A O 1
ATOM 956 N N . LEU A 1 126 ? 4.155 5.488 -2.771 1.00 88.56 126 LEU A N 1
ATOM 957 C CA . LEU A 1 126 ? 3.683 4.224 -2.224 1.00 88.56 126 LEU A CA 1
ATOM 958 C C . LEU A 1 126 ? 4.522 3.796 -1.016 1.00 88.56 126 LEU A C 1
ATOM 960 O O . LEU A 1 126 ? 3.956 3.533 0.045 1.00 88.56 126 LEU A O 1
ATOM 964 N N . ALA A 1 127 ? 5.853 3.813 -1.135 1.00 89.88 127 ALA A N 1
ATOM 965 C CA . ALA A 1 127 ? 6.768 3.486 -0.044 1.00 89.88 127 ALA A CA 1
ATOM 966 C C . ALA A 1 127 ? 6.531 4.384 1.179 1.00 89.88 127 ALA A C 1
ATOM 968 O O . ALA A 1 127 ? 6.425 3.892 2.303 1.00 89.88 127 ALA A O 1
ATOM 969 N N . LEU A 1 128 ? 6.374 5.695 0.967 1.00 91.38 128 LEU A N 1
ATOM 970 C CA . LEU A 1 128 ? 6.080 6.638 2.046 1.00 91.38 128 LEU A CA 1
ATOM 971 C C . LEU A 1 128 ? 4.713 6.363 2.687 1.00 91.38 128 LEU A C 1
ATOM 973 O O . LEU A 1 128 ? 4.593 6.360 3.913 1.00 91.38 128 LEU A O 1
ATOM 977 N N . SER A 1 129 ? 3.682 6.111 1.878 1.00 92.12 129 SER A N 1
ATOM 978 C CA . SER A 1 129 ? 2.328 5.845 2.380 1.00 92.12 129 SER A CA 1
ATOM 979 C C . SER A 1 129 ? 2.257 4.535 3.171 1.00 92.12 129 SER A C 1
ATOM 981 O O . SER A 1 129 ? 1.634 4.501 4.237 1.00 92.12 129 SER A O 1
ATOM 983 N N . LEU A 1 130 ? 2.935 3.486 2.692 1.00 90.75 130 LEU A N 1
ATOM 984 C CA . LEU A 1 130 ? 3.085 2.204 3.383 1.00 90.75 130 LEU A CA 1
ATOM 985 C C . LEU A 1 130 ? 3.859 2.364 4.691 1.00 90.75 130 LEU A C 1
ATOM 987 O O . LEU A 1 130 ? 3.399 1.876 5.723 1.00 90.75 130 LEU A O 1
ATOM 991 N N . LEU A 1 131 ? 4.970 3.107 4.681 1.00 93.00 131 LEU A N 1
ATOM 992 C CA . LEU A 1 131 ? 5.769 3.377 5.875 1.00 93.00 131 LEU A CA 1
ATOM 993 C C . LEU A 1 131 ? 4.953 4.105 6.946 1.00 93.00 131 LEU A C 1
ATOM 995 O O . LEU A 1 131 ? 4.953 3.700 8.110 1.00 93.00 131 LEU A O 1
ATOM 999 N N . VAL A 1 132 ? 4.223 5.158 6.563 1.00 92.00 132 VAL A N 1
ATOM 1000 C CA . VAL A 1 132 ? 3.342 5.873 7.493 1.00 92.00 132 VAL A CA 1
ATOM 1001 C C . VAL A 1 132 ? 2.285 4.915 8.037 1.00 92.00 132 VAL A C 1
ATOM 1003 O O . VAL A 1 132 ? 2.140 4.813 9.254 1.00 92.00 132 VAL A O 1
ATOM 1006 N N . LEU A 1 133 ? 1.588 4.160 7.182 1.00 89.69 133 LEU A N 1
ATOM 1007 C CA . LEU A 1 133 ? 0.561 3.215 7.629 1.00 89.69 133 LEU A CA 1
ATOM 1008 C C . LEU A 1 133 ? 1.128 2.140 8.575 1.00 89.69 133 LEU A C 1
ATOM 1010 O O . LEU A 1 133 ? 0.489 1.821 9.580 1.00 89.69 133 LEU A O 1
ATOM 1014 N N . LEU A 1 134 ? 2.332 1.637 8.299 1.00 91.12 134 LEU A N 1
ATOM 1015 C CA . LEU A 1 134 ? 3.051 0.677 9.133 1.00 91.12 134 LEU A CA 1
ATOM 1016 C C . LEU A 1 134 ? 3.357 1.265 10.516 1.00 91.12 134 LEU A C 1
ATOM 1018 O O . LEU A 1 134 ? 3.033 0.644 11.529 1.00 91.12 134 LEU A O 1
ATOM 1022 N N . ILE A 1 135 ? 3.896 2.487 10.577 1.00 91.69 135 ILE A N 1
ATOM 1023 C CA . ILE A 1 135 ? 4.144 3.198 11.842 1.00 91.69 135 ILE A CA 1
ATOM 1024 C C . ILE A 1 135 ? 2.833 3.360 12.618 1.00 91.69 135 ILE A C 1
ATOM 1026 O O . ILE A 1 135 ? 2.767 3.035 13.805 1.00 91.69 135 ILE A O 1
ATOM 1030 N N . LEU A 1 136 ? 1.761 3.802 11.954 1.00 88.44 136 LEU A N 1
ATOM 1031 C CA . LEU A 1 136 ? 0.449 3.963 12.585 1.00 88.44 136 LEU A CA 1
ATOM 1032 C C . LEU A 1 136 ? -0.108 2.647 13.130 1.00 88.44 136 LEU A C 1
ATOM 1034 O O . LEU A 1 136 ? -0.798 2.656 14.155 1.00 88.44 136 LEU A O 1
ATOM 1038 N N . LYS A 1 137 ? 0.165 1.531 12.449 1.00 86.88 137 LYS A N 1
ATOM 1039 C CA . LYS A 1 137 ? -0.250 0.187 12.855 1.00 86.88 137 LYS A CA 1
ATOM 1040 C C . LYS A 1 137 ? 0.545 -0.297 14.062 1.00 86.88 137 LYS A C 1
ATOM 1042 O O . LYS A 1 137 ? -0.062 -0.735 15.037 1.00 86.88 137 LYS A O 1
ATOM 1047 N N . ILE A 1 138 ? 1.866 -0.127 14.051 1.00 89.00 138 ILE A N 1
ATOM 1048 C CA . ILE A 1 138 ? 2.741 -0.446 15.187 1.00 89.00 138 ILE A CA 1
ATOM 1049 C C . ILE A 1 138 ? 2.327 0.368 16.418 1.00 89.00 138 ILE A C 1
ATOM 1051 O O . ILE A 1 138 ? 2.098 -0.208 17.478 1.00 89.00 138 ILE A O 1
ATOM 1055 N N . LEU A 1 139 ? 2.125 1.683 16.279 1.00 87.44 139 LEU A N 1
ATOM 1056 C CA . LEU A 1 139 ? 1.657 2.537 17.378 1.00 87.44 139 LEU A CA 1
ATOM 1057 C C . LEU A 1 139 ? 0.290 2.094 17.921 1.00 87.44 139 LEU A C 1
ATOM 1059 O O . LEU A 1 139 ? 0.070 2.125 19.131 1.00 87.44 139 LEU A O 1
ATOM 1063 N N . ALA A 1 140 ? -0.622 1.648 17.050 1.00 82.44 140 ALA A N 1
ATOM 1064 C CA . ALA A 1 140 ? -1.913 1.101 17.468 1.00 82.44 140 ALA A CA 1
ATOM 1065 C C . ALA A 1 140 ? -1.752 -0.158 18.326 1.00 82.44 140 ALA A C 1
ATOM 1067 O O . ALA A 1 140 ? -2.431 -0.297 19.342 1.00 82.44 140 ALA A O 1
ATOM 1068 N N . ILE A 1 141 ? -0.857 -1.058 17.910 1.00 82.31 141 ILE A N 1
ATOM 1069 C CA . ILE A 1 141 ? -0.571 -2.319 18.597 1.00 82.31 141 ILE A CA 1
ATOM 1070 C C . ILE A 1 141 ? 0.083 -2.045 19.950 1.00 82.31 141 ILE A C 1
ATOM 1072 O O . ILE A 1 141 ? -0.383 -2.574 20.956 1.00 82.31 141 ILE A O 1
ATOM 1076 N N . LEU A 1 142 ? 1.091 -1.168 19.994 1.00 84.31 142 LEU A N 1
ATOM 1077 C CA . LEU A 1 142 ? 1.754 -0.763 21.236 1.00 84.31 142 LEU A CA 1
ATOM 1078 C C . LEU A 1 142 ? 0.764 -0.131 22.224 1.00 84.31 142 LEU A C 1
ATOM 1080 O O . LEU A 1 142 ? 0.783 -0.459 23.407 1.00 84.31 142 LEU A O 1
ATOM 1084 N N . ASN A 1 143 ? -0.152 0.716 21.742 1.00 79.25 143 ASN A N 1
ATOM 1085 C CA . ASN A 1 143 ? -1.198 1.309 22.578 1.00 79.25 143 ASN A CA 1
ATOM 1086 C C . ASN A 1 143 ? -2.235 0.274 23.060 1.00 79.25 143 ASN A C 1
ATOM 1088 O O . ASN A 1 143 ? -2.779 0.398 24.155 1.00 79.25 143 ASN A O 1
ATOM 1092 N N . ALA A 1 144 ? -2.525 -0.753 22.255 1.00 72.00 144 ALA A N 1
ATOM 1093 C CA . ALA A 1 144 ? -3.460 -1.822 22.608 1.00 72.00 144 ALA A CA 1
ATOM 1094 C C . ALA A 1 144 ? -2.851 -2.881 23.544 1.00 72.00 144 ALA A C 1
ATOM 1096 O O . ALA A 1 144 ? -3.596 -3.584 24.230 1.00 72.00 144 ALA A O 1
ATOM 1097 N N . TRP A 1 145 ? -1.518 -2.983 23.611 1.00 62.41 145 TRP A N 1
ATOM 1098 C CA . TRP A 1 145 ? -0.800 -4.014 24.368 1.00 62.41 145 TRP A CA 1
ATOM 1099 C C . TRP A 1 145 ? -1.053 -3.987 25.887 1.00 62.41 145 TRP A C 1
ATOM 1101 O O . TRP A 1 145 ? -0.778 -4.976 26.560 1.00 62.41 145 TRP A O 1
ATOM 1111 N N . GLY A 1 146 ? -1.653 -2.918 26.421 1.00 55.94 146 GLY A N 1
ATOM 1112 C CA . GLY A 1 146 ? -2.071 -2.817 27.824 1.00 55.94 146 GLY A CA 1
ATOM 1113 C C . GLY A 1 146 ? -3.519 -3.229 28.143 1.00 55.94 146 GLY A C 1
ATOM 1114 O O . GLY A 1 146 ? -3.884 -3.202 29.315 1.00 55.94 146 GLY A O 1
ATOM 1115 N N . MET A 1 147 ? -4.371 -3.581 27.163 1.00 49.38 147 MET A N 1
ATOM 1116 C CA . MET A 1 147 ? -5.832 -3.727 27.377 1.00 49.38 147 MET A CA 1
ATOM 1117 C C . MET A 1 147 ? -6.463 -5.076 26.949 1.00 49.38 147 MET A C 1
ATOM 1119 O O . MET A 1 147 ? -7.627 -5.115 26.554 1.00 49.38 147 MET A O 1
ATOM 1123 N N . SER A 1 148 ? -5.758 -6.201 27.130 1.00 42.22 148 SER A N 1
ATOM 1124 C CA . SER A 1 148 ? -6.218 -7.576 26.804 1.00 42.22 148 SER A CA 1
ATOM 1125 C C . SER A 1 148 ? -6.249 -7.915 25.295 1.00 42.22 148 SER A C 1
ATOM 1127 O O . SER A 1 148 ? -6.026 -7.040 24.458 1.00 42.22 148 SER A O 1
ATOM 1129 N N . PRO A 1 149 ? -6.309 -9.219 24.940 1.00 45.53 149 PRO A N 1
ATOM 1130 C CA . PRO A 1 149 ? -5.330 -9.878 24.083 1.00 45.53 149 PRO A CA 1
ATOM 1131 C C . PRO A 1 149 ? -5.324 -9.328 22.656 1.00 45.53 149 PRO A C 1
ATOM 1133 O O . PRO A 1 149 ? -6.356 -8.906 22.133 1.00 45.53 149 PRO A O 1
ATOM 1136 N N . MET A 1 150 ? -4.164 -9.460 21.998 1.00 47.47 150 MET A N 1
ATOM 1137 C CA . MET A 1 150 ? -3.811 -9.094 20.606 1.00 47.47 150 MET A CA 1
ATOM 1138 C C . MET A 1 150 ? -4.794 -9.556 19.501 1.00 47.47 150 MET A C 1
ATOM 1140 O O . MET A 1 150 ? -4.537 -9.372 18.317 1.00 47.47 150 MET A O 1
ATOM 1144 N N . ARG A 1 151 ? -5.935 -10.150 19.865 1.00 46.00 151 ARG A N 1
ATOM 1145 C CA . ARG A 1 151 ? -7.095 -10.417 19.012 1.00 46.00 151 ARG A CA 1
ATOM 1146 C C . ARG A 1 151 ? -8.031 -9.217 18.830 1.00 46.00 151 ARG A C 1
ATOM 1148 O O . ARG A 1 151 ? -8.924 -9.309 17.985 1.00 46.00 151 ARG A O 1
ATOM 1155 N N . ARG A 1 152 ? -7.903 -8.123 19.600 1.00 47.12 152 ARG A N 1
ATOM 1156 C CA . ARG A 1 152 ? -8.782 -6.950 19.426 1.00 47.12 152 ARG A CA 1
ATOM 1157 C C . ARG A 1 152 ? -8.406 -6.205 18.139 1.00 47.12 152 ARG A C 1
ATOM 1159 O O . ARG A 1 152 ? -7.394 -5.520 18.055 1.00 47.12 152 ARG A O 1
ATOM 1166 N N . ARG A 1 153 ? -9.230 -6.447 17.121 1.00 56.25 153 ARG A N 1
ATOM 1167 C CA . ARG A 1 153 ? -9.074 -6.051 15.718 1.00 56.25 153 ARG A CA 1
ATOM 1168 C C . ARG A 1 153 ? -8.995 -4.530 15.597 1.00 56.25 153 ARG A C 1
ATOM 1170 O O . ARG A 1 153 ? -9.819 -3.820 16.169 1.00 56.25 153 ARG A O 1
ATOM 1177 N N . VAL A 1 154 ? -8.012 -4.037 14.850 1.00 55.19 154 VAL A N 1
ATOM 1178 C CA . VAL A 1 154 ? -7.898 -2.613 14.523 1.00 55.19 154 VAL A CA 1
ATOM 1179 C C . VAL A 1 154 ? -8.671 -2.375 13.230 1.00 55.19 154 VAL A C 1
ATOM 1181 O O . VAL A 1 154 ? -8.117 -2.484 12.139 1.00 55.19 154 VAL A O 1
ATOM 1184 N N . ASP A 1 155 ? -9.968 -2.101 13.348 1.00 57.06 155 ASP A N 1
ATOM 1185 C CA . ASP A 1 155 ? -10.792 -1.761 12.188 1.00 57.06 155 ASP A CA 1
ATOM 1186 C C . ASP A 1 155 ? -10.388 -0.382 11.635 1.00 57.06 155 ASP A C 1
ATOM 1188 O O . ASP A 1 155 ? -10.272 0.601 12.371 1.00 57.06 155 ASP A O 1
ATOM 1192 N N . ILE A 1 156 ? -10.148 -0.311 10.322 1.00 56.81 156 ILE A N 1
ATOM 1193 C CA . ILE A 1 156 ? -9.748 0.912 9.606 1.00 56.81 156 ILE A CA 1
ATOM 1194 C C . ILE A 1 156 ? -10.971 1.807 9.323 1.00 56.81 156 ILE A C 1
ATOM 1196 O O . ILE A 1 156 ? -10.853 3.033 9.327 1.00 56.81 156 ILE A O 1
ATOM 1200 N N . ALA A 1 157 ? -12.158 1.213 9.148 1.00 58.34 157 ALA A N 1
ATOM 1201 C CA . ALA A 1 157 ? -13.430 1.914 8.974 1.00 58.34 157 ALA A CA 1
ATOM 1202 C C . ALA A 1 157 ? -14.469 1.495 10.034 1.00 58.34 157 ALA A C 1
ATOM 1204 O O . ALA A 1 157 ? -14.596 0.319 10.371 1.00 58.34 157 ALA A O 1
ATOM 1205 N N . LEU A 1 158 ? -15.239 2.467 10.539 1.00 56.09 158 LEU A N 1
ATOM 1206 C CA . LEU A 1 158 ? -16.331 2.257 11.498 1.00 56.09 158 LEU A CA 1
ATOM 1207 C C . LEU A 1 158 ? -17.544 1.644 10.776 1.00 56.09 158 LEU A C 1
ATOM 1209 O O . LEU A 1 158 ? -18.391 2.363 10.251 1.00 56.09 158 LEU A O 1
ATOM 1213 N N . GLY A 1 159 ? -17.612 0.314 10.710 1.00 54.94 159 GLY A N 1
ATOM 1214 C CA . GLY A 1 159 ? -18.750 -0.423 10.158 1.00 54.94 159 GLY A CA 1
ATOM 1215 C C . GLY A 1 159 ? -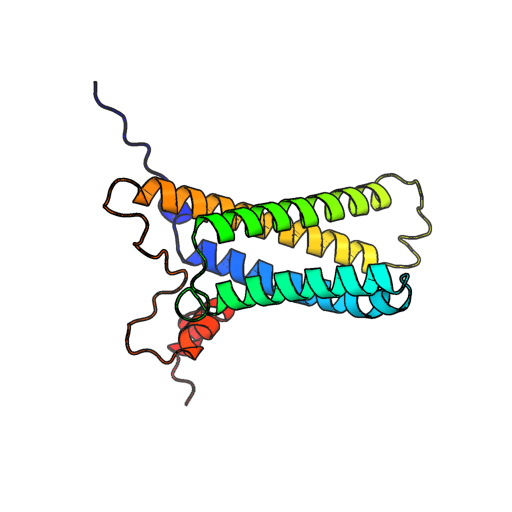19.436 -1.270 11.226 1.00 54.94 159 GLY A C 1
ATOM 1216 O O . GLY A 1 159 ? -18.823 -2.171 11.795 1.00 54.94 159 GLY A O 1
ATOM 1217 N N . GLY A 1 160 ? -20.720 -1.011 11.492 1.00 58.06 160 GLY A N 1
ATOM 1218 C CA . GLY A 1 160 ? -21.521 -1.851 12.385 1.00 58.06 160 GLY A CA 1
ATOM 1219 C C . GLY A 1 160 ? -21.650 -3.301 11.872 1.00 58.06 160 GLY A C 1
ATOM 1220 O O . GLY A 1 160 ? -21.519 -3.550 10.666 1.00 58.06 160 GLY A O 1
ATOM 1221 N N . PRO A 1 161 ? -21.931 -4.276 12.758 1.00 56.94 161 PRO A N 1
ATOM 1222 C CA . PRO A 1 161 ? -22.039 -5.699 12.413 1.00 56.94 161 PRO A CA 1
ATOM 1223 C C . PRO A 1 161 ? -23.071 -6.022 11.323 1.00 56.94 161 PRO A C 1
ATOM 1225 O O . PRO A 1 161 ? -22.865 -6.976 10.586 1.00 56.94 161 PRO A O 1
ATOM 1228 N N . LEU A 1 162 ? -24.100 -5.187 11.156 1.00 61.69 162 LEU A N 1
ATOM 1229 C CA . LEU A 1 162 ? -25.213 -5.394 10.219 1.00 61.69 162 LEU A CA 1
ATOM 1230 C C . LEU A 1 162 ? -25.061 -4.671 8.866 1.00 61.69 162 LEU A C 1
ATOM 1232 O O . LEU A 1 162 ? -25.991 -4.658 8.066 1.00 61.69 162 LEU A O 1
ATOM 1236 N N . SER A 1 163 ? -23.921 -4.028 8.597 1.00 65.31 163 SER A N 1
ATOM 1237 C CA . SER A 1 163 ? -23.710 -3.354 7.308 1.00 65.31 163 SER A CA 1
ATOM 1238 C C . SER A 1 163 ? -23.343 -4.351 6.192 1.00 65.31 163 SER A C 1
ATOM 1240 O O . SER A 1 163 ? -22.592 -5.293 6.460 1.00 65.31 163 SER A O 1
ATOM 1242 N N . PRO A 1 164 ? -23.836 -4.161 4.946 1.00 75.31 164 PRO A N 1
ATOM 1243 C CA . PRO A 1 164 ? -23.415 -4.958 3.796 1.00 75.31 164 PRO A CA 1
ATOM 1244 C C . PRO A 1 164 ? -21.892 -4.997 3.674 1.00 75.31 164 PRO A C 1
ATOM 1246 O O . PRO A 1 164 ? -21.233 -3.972 3.856 1.00 75.31 164 PRO A O 1
ATOM 1249 N N . TRP A 1 165 ? -21.335 -6.157 3.323 1.00 73.62 165 TRP A N 1
ATOM 1250 C CA . TRP A 1 165 ? -19.883 -6.368 3.252 1.00 73.62 165 TRP A CA 1
ATOM 1251 C C . TRP A 1 165 ? -19.172 -5.361 2.331 1.00 73.62 165 TRP A C 1
ATOM 1253 O O . TRP A 1 165 ? -18.059 -4.939 2.632 1.00 73.62 165 TRP A O 1
ATOM 1263 N N . TRP A 1 166 ? -19.842 -4.905 1.265 1.00 75.69 166 TRP A N 1
ATOM 1264 C CA . TRP A 1 166 ? -19.326 -3.921 0.308 1.00 75.69 166 TRP A CA 1
ATOM 1265 C C . TRP A 1 166 ? -19.289 -2.483 0.850 1.00 75.69 166 TRP A C 1
ATOM 1267 O O . TRP A 1 166 ? -18.564 -1.647 0.315 1.00 75.69 166 TRP A O 1
ATOM 1277 N N . ARG A 1 167 ? -20.016 -2.155 1.930 1.00 74.81 167 ARG A N 1
ATOM 1278 C CA . ARG A 1 167 ? -19.968 -0.799 2.511 1.00 74.81 167 ARG A CA 1
ATOM 1279 C C . ARG A 1 167 ? -18.622 -0.492 3.152 1.00 74.81 167 ARG A C 1
ATOM 1281 O O . ARG A 1 167 ? -18.221 0.666 3.185 1.00 74.81 167 ARG A O 1
ATOM 1288 N N . TYR A 1 168 ? -17.924 -1.506 3.656 1.00 72.44 168 TYR A N 1
ATOM 1289 C CA . TYR A 1 168 ? -16.599 -1.332 4.245 1.00 72.44 168 TYR A CA 1
ATOM 1290 C C . TYR A 1 168 ? -15.560 -0.824 3.230 1.00 72.44 168 TYR A C 1
ATOM 1292 O O . TYR A 1 168 ? -15.045 0.275 3.447 1.00 72.44 168 TYR A O 1
ATOM 1300 N N . PRO A 1 169 ? -15.293 -1.519 2.103 1.00 72.69 169 PRO A N 1
ATOM 1301 C CA . PRO A 1 169 ? -14.357 -1.037 1.085 1.00 72.69 169 PRO A CA 1
ATOM 1302 C C . PRO A 1 169 ? -14.831 0.280 0.462 1.00 72.69 169 PRO A C 1
ATOM 1304 O O . PRO A 1 169 ? -14.028 1.178 0.224 1.00 72.69 169 PRO A O 1
ATOM 1307 N N . ALA A 1 170 ? -16.142 0.459 0.278 1.00 76.81 170 ALA A N 1
ATOM 1308 C CA . ALA A 1 170 ? -16.703 1.701 -0.238 1.00 76.81 170 ALA A CA 1
ATOM 1309 C C . ALA A 1 170 ? -16.437 2.897 0.698 1.00 76.81 170 ALA A C 1
ATOM 1311 O O . ALA A 1 170 ? -16.051 3.978 0.247 1.00 76.81 170 ALA A O 1
ATOM 1312 N N . ASN A 1 171 ? -16.575 2.711 2.012 1.00 76.94 171 ASN A N 1
ATOM 1313 C CA . ASN A 1 171 ? -16.211 3.721 3.005 1.00 76.94 171 ASN A CA 1
ATOM 1314 C C . ASN A 1 171 ? -14.694 3.923 3.081 1.00 76.94 171 ASN A C 1
ATOM 1316 O O . ASN A 1 171 ? -14.237 5.056 3.260 1.00 76.94 171 ASN A O 1
ATOM 1320 N N . ALA A 1 172 ? -13.919 2.849 2.928 1.00 73.12 172 ALA A N 1
ATOM 1321 C CA . ALA A 1 172 ? -12.468 2.913 2.924 1.00 73.12 172 ALA A CA 1
ATOM 1322 C C . ALA A 1 172 ? -11.959 3.810 1.782 1.00 73.12 172 ALA A C 1
ATOM 1324 O O . ALA A 1 172 ? -11.226 4.773 2.026 1.00 73.12 172 ALA A O 1
ATOM 1325 N N . ILE A 1 173 ? -12.453 3.570 0.566 1.00 76.44 173 ILE A N 1
ATOM 1326 C CA . ILE A 1 173 ? -12.035 4.249 -0.667 1.00 76.44 173 ILE A CA 1
ATOM 1327 C C . ILE A 1 173 ? -12.660 5.647 -0.787 1.00 76.44 173 ILE A C 1
ATOM 1329 O O . ILE A 1 173 ? -11.944 6.634 -0.943 1.00 76.44 173 ILE A O 1
ATOM 1333 N N . PHE A 1 174 ? -13.983 5.770 -0.655 1.00 77.94 174 PHE A N 1
ATOM 1334 C CA . PHE A 1 174 ? -14.708 7.015 -0.963 1.00 77.94 174 PHE A CA 1
ATOM 1335 C C . PHE A 1 174 ? -15.037 7.859 0.275 1.00 77.94 174 PHE A C 1
ATOM 1337 O O . PHE A 1 174 ? -15.136 9.083 0.210 1.00 77.94 174 PHE A O 1
ATOM 1344 N N . GLY A 1 175 ? -15.110 7.237 1.453 1.00 71.94 175 GLY A N 1
ATOM 1345 C CA . GLY A 1 175 ? -15.383 7.917 2.721 1.00 71.94 175 GLY A CA 1
ATOM 1346 C C . GLY A 1 175 ? -16.850 7.924 3.100 1.00 71.94 175 GLY A C 1
ATOM 1347 O O . GLY A 1 175 ? -17.734 7.815 2.263 1.00 71.94 175 GLY A O 1
ATOM 1348 N N . ILE A 1 176 ? -17.095 8.088 4.399 1.00 68.81 176 ILE A N 1
ATOM 1349 C CA . ILE A 1 176 ? -18.418 7.920 5.012 1.00 68.81 176 ILE A CA 1
ATOM 1350 C C . ILE A 1 176 ? -19.441 8.934 4.459 1.00 68.81 176 ILE A C 1
ATOM 1352 O O . ILE A 1 176 ? -20.569 8.571 4.141 1.00 68.81 176 ILE A O 1
ATOM 1356 N N . LYS A 1 177 ? -19.031 10.196 4.254 1.00 67.19 177 LYS A N 1
ATOM 1357 C CA . LYS A 1 177 ? -19.932 11.286 3.826 1.00 67.19 177 LYS A CA 1
ATOM 1358 C C . LYS A 1 177 ? -20.568 11.080 2.448 1.00 67.19 177 LYS A C 1
ATOM 1360 O O . LYS A 1 177 ? -21.630 11.640 2.193 1.00 67.19 177 LYS A O 1
ATOM 1365 N N . LEU A 1 178 ? -19.917 10.324 1.563 1.00 61.38 178 LEU A N 1
ATOM 1366 C CA . LEU A 1 178 ? -20.430 10.061 0.216 1.00 61.38 178 LEU A CA 1
ATOM 1367 C C . LEU A 1 178 ? -21.606 9.072 0.243 1.00 61.38 178 LEU A C 1
ATOM 1369 O O . LEU A 1 178 ? -22.498 9.179 -0.586 1.00 61.38 178 LEU A O 1
ATOM 1373 N N . TRP A 1 179 ? -21.642 8.186 1.242 1.00 60.12 179 TRP A N 1
ATOM 1374 C CA . TRP A 1 179 ? -22.646 7.125 1.383 1.00 60.12 179 TRP A CA 1
ATOM 1375 C C . TRP A 1 179 ? -23.749 7.442 2.402 1.00 60.12 179 TRP A C 1
ATOM 1377 O O . TRP A 1 179 ? -24.816 6.833 2.366 1.00 60.12 179 TRP A O 1
ATOM 1387 N N . GLU A 1 180 ? -23.512 8.389 3.315 1.00 64.12 180 GLU A N 1
ATOM 1388 C CA . GLU A 1 180 ? -24.551 8.940 4.203 1.00 64.12 180 GLU A CA 1
ATOM 1389 C C . GLU A 1 180 ? -25.544 9.834 3.452 1.00 64.12 180 GLU A C 1
ATOM 1391 O O . GLU A 1 180 ? -26.714 9.931 3.835 1.00 64.12 180 GLU A O 1
ATOM 1396 N N . ARG A 1 181 ? -25.109 10.450 2.346 1.00 58.09 181 ARG A N 1
ATOM 1397 C CA . ARG A 1 181 ? -26.042 10.964 1.346 1.00 58.09 181 ARG A CA 1
ATOM 1398 C C . ARG A 1 181 ? -26.681 9.739 0.711 1.00 58.09 181 ARG A C 1
ATOM 1400 O O . ARG A 1 181 ? -25.997 9.006 0.014 1.00 58.09 181 ARG A O 1
ATOM 1407 N N . ARG A 1 182 ? -27.955 9.486 1.020 1.00 48.78 182 ARG A N 1
ATOM 1408 C CA . ARG A 1 182 ? -28.758 8.408 0.429 1.00 48.78 182 ARG A CA 1
ATOM 1409 C C . ARG A 1 182 ? -28.734 8.549 -1.096 1.00 48.78 182 ARG A C 1
ATOM 1411 O O . ARG A 1 182 ? -29.561 9.260 -1.657 1.00 48.78 182 ARG A O 1
ATOM 1418 N N . ILE A 1 183 ? -27.752 7.934 -1.744 1.00 53.19 183 ILE A N 1
ATOM 1419 C CA . ILE A 1 183 ? -27.818 7.629 -3.166 1.00 53.19 183 ILE A CA 1
ATOM 1420 C C . ILE A 1 183 ? -28.874 6.515 -3.245 1.00 53.19 183 ILE A C 1
ATOM 1422 O O . ILE A 1 183 ? -28.715 5.534 -2.508 1.00 53.19 183 ILE A O 1
ATOM 1426 N N . PRO A 1 184 ? -29.991 6.738 -3.963 1.00 49.25 184 PRO A N 1
ATOM 1427 C CA . PRO A 1 184 ? -31.117 5.807 -4.009 1.00 49.25 184 PRO A CA 1
ATOM 1428 C C . PRO A 1 184 ? -30.702 4.406 -4.461 1.00 49.25 184 PRO A C 1
ATOM 1430 O O . PRO A 1 184 ? -29.758 4.299 -5.277 1.00 49.25 184 PRO A O 1
#

Sequence (184 aa):
MGTTSHRIPSFVLSARLRLLCLRLIVFMSLIEAGIRLPDIHDAPHWMSIVHLVIIMVIVVHHTGIAFGPRLFPLLVWADIGLMVAETSGHAGLSISAYGRVVLPLDGERFSRYPSVALVAVADGGLALSLLVLLILKILAILNAWGMSPMRRRVDIALGGPLSPWWRYPANAIFGIKLWERRIP

Secondary structure (DSSP, 8-state):
---------TTTT-HHHHHHHHHHHHHHHHHHHHHHHHHTTTS-HHHHHHHHHHHHHHHHHHHHHHH-TTT----HHHHHHHHHHHHHHHHHHHHHHHHHHHS-S-HHHHHH-THHHHHHHHHHHHHHHHHHHHHHHHHHHHHHTTSS-TTS---SS---TTS-TTHHHHHHHH-HHHHHS---

pLDDT: mean 74.79, std 13.05, range [41.75, 93.0]

Radius of gyration: 19.31 Å; chains: 1; bounding box: 56×29×65 Å